Protein AF-A0A7S3YHG1-F1 (afdb_monomer_lite)

Radius of gyration: 21.2 Å; chains: 1; bounding box: 46×49×61 Å

Secondary structure (DSSP, 8-state):
--HHHHHHHHHHHHHSS--HHHHHHHHHHHHHHTTBTTB-HHHHHHHHHHHHHHHHHH-TT---HHHHHHHHHHHHHHH-STTT-GGGHHHHTTS-GGG-TTTTTHHHHHHHHHHHHHHHHHHHHH-TT-HHHHHHHHHHH-STTTHHHHHHT-HHHHHHHHTTT-HHHHHTHHHHHHHTT-HHHHHHHHHHHHHHHHHHHHHH--GGGHHHHS-HHHHHHHHHHHHHTT-HHHHHHHHHHHHHHHHHHHHHHHHHHH-HHHHHHHHHHS--

Foldseek 3Di:
DDLVVLVVVLVVLVPDPDDPLVSLLVQLVSLLVHCVVHDDNQNSLVSNLVSLVVNCVVPVPDLPCSSLLSNLVSLLSNQFCPPPNPVCVVVVVPDPPVPPPCPVCVVVSVVSLVVSQVSLVVSCVVVVLDLSSLLSLLRSQLDQPRLVVNVVVVSLVSNCVSCVLQLVSLQSNLSSCVNVVVLVSLLVSLVSSQVSLVVCCVVVVVVVCNLVSRPPVSLVSNLVSCVSVVVPVVSVVSVVVNVVSVVVVVCCVVCVPDDPVVVVVVVVVPDD

pLDDT: mean 74.09, std 18.62, range [25.64, 95.44]

Sequence (272 aa):
FCADHVSSLILLLENAEMSAVERAYLHVPLAYLEGQGVVSREERKQHMLRAALQLYQIRPEDKDPESTGLLALAINSVISPGELGYASRAQQLLLPESSSPYRAHHDSNATLFTFGKSILAHALDSHPRHPHLLHMWIHLLDSPGHAEEGVRLGRADDYAVSAEGAWHARHMPSHLALRLGNWTGVVRANLDALSASLRYISSSQRFDDLPSLVDSHSMEFLHYGYVQTGQFEKAESLLQQQIGFRHWTRVNLMATRQYPAVAELITTYLSP

Organism: NCBI:txid91324

Structure (mmCIF, N/CA/C/O backbone):
data_AF-A0A7S3YHG1-F1
#
_entry.id   AF-A0A7S3YHG1-F1
#
loop_
_atom_site.group_PDB
_atom_site.id
_atom_site.type_symbol
_atom_site.label_atom_id
_atom_site.label_alt_id
_atom_site.label_comp_id
_atom_site.label_asym_id
_atom_site.label_entity_id
_atom_site.label_seq_id
_atom_site.pdbx_PDB_ins_code
_atom_site.Cartn_x
_atom_site.Cartn_y
_atom_site.Cartn_z
_atom_site.occupancy
_atom_site.B_iso_or_equiv
_atom_site.auth_seq_id
_atom_site.auth_comp_id
_atom_site.auth_asym_id
_atom_site.auth_atom_id
_atom_site.pdbx_PDB_model_num
ATOM 1 N N . PHE A 1 1 ? 20.826 -7.548 7.604 1.00 48.84 1 PHE A N 1
ATOM 2 C CA . PHE A 1 1 ? 21.691 -7.487 6.412 1.00 48.84 1 PHE A CA 1
ATOM 3 C C . PHE A 1 1 ? 22.639 -6.311 6.593 1.00 48.84 1 PHE A C 1
ATOM 5 O O . PHE A 1 1 ? 22.151 -5.224 6.864 1.00 48.84 1 PHE A O 1
ATOM 12 N N . CYS A 1 2 ? 23.957 -6.532 6.586 1.00 54.47 2 CYS A N 1
ATOM 13 C CA . CYS A 1 2 ? 24.945 -5.443 6.639 1.00 54.47 2 CYS A CA 1
ATOM 14 C C . CYS A 1 2 ? 25.076 -4.808 5.242 1.00 54.47 2 CYS A C 1
ATOM 16 O O . CYS A 1 2 ? 24.901 -5.525 4.255 1.00 54.47 2 CYS A O 1
ATOM 18 N N . ALA A 1 3 ? 25.395 -3.512 5.151 1.00 59.12 3 ALA A N 1
ATOM 19 C CA . ALA A 1 3 ? 25.600 -2.807 3.879 1.00 59.12 3 ALA A CA 1
ATOM 20 C C . ALA A 1 3 ? 26.641 -3.506 2.980 1.00 59.12 3 ALA A C 1
ATOM 22 O O . ALA A 1 3 ? 26.420 -3.636 1.777 1.00 59.12 3 ALA A O 1
ATOM 23 N N . ASP A 1 4 ? 27.695 -4.071 3.579 1.00 61.81 4 ASP A N 1
ATOM 24 C CA . ASP A 1 4 ? 28.766 -4.792 2.872 1.00 61.81 4 ASP A CA 1
ATOM 25 C C . ASP A 1 4 ? 28.259 -6.018 2.090 1.00 61.81 4 ASP A C 1
ATOM 27 O O . ASP A 1 4 ? 28.785 -6.368 1.030 1.00 61.81 4 ASP A O 1
ATOM 31 N N . HIS A 1 5 ? 27.192 -6.664 2.575 1.00 72.75 5 HIS A N 1
ATOM 32 C CA . HIS A 1 5 ? 26.592 -7.808 1.886 1.00 72.75 5 HIS A CA 1
ATOM 33 C C . HIS A 1 5 ? 25.796 -7.382 0.648 1.00 72.75 5 HIS A C 1
ATOM 35 O O . HIS A 1 5 ? 25.741 -8.136 -0.319 1.00 72.75 5 HIS A O 1
ATOM 41 N N . VAL A 1 6 ? 25.201 -6.186 0.647 1.00 77.19 6 VAL A N 1
ATOM 42 C CA . VAL A 1 6 ? 24.400 -5.699 -0.487 1.00 77.19 6 VAL A CA 1
ATOM 43 C C . VAL A 1 6 ? 25.301 -5.290 -1.649 1.00 77.19 6 VAL A C 1
ATOM 45 O O . VAL A 1 6 ? 25.049 -5.704 -2.776 1.00 77.19 6 VAL A O 1
ATOM 48 N N . SER A 1 7 ? 26.395 -4.568 -1.386 1.00 76.75 7 SER A N 1
ATOM 49 C CA . SER A 1 7 ? 27.366 -4.213 -2.432 1.00 76.75 7 SER A CA 1
ATOM 50 C C . SER A 1 7 ? 28.023 -5.452 -3.049 1.00 76.75 7 SER A C 1
ATOM 52 O O . SER A 1 7 ? 28.200 -5.522 -4.261 1.00 76.75 7 SER A O 1
ATOM 54 N N . SER A 1 8 ? 28.301 -6.476 -2.236 1.00 80.12 8 SER A N 1
ATOM 55 C CA . SER A 1 8 ? 28.802 -7.764 -2.733 1.00 80.12 8 SER A CA 1
ATOM 56 C C . SER A 1 8 ? 27.780 -8.476 -3.632 1.00 80.12 8 SER A C 1
ATOM 58 O O . SER A 1 8 ? 28.154 -9.037 -4.657 1.00 80.12 8 SER A O 1
ATOM 60 N N . LEU A 1 9 ? 26.487 -8.426 -3.290 1.00 83.38 9 LEU A N 1
ATOM 61 C CA . LEU A 1 9 ? 25.414 -8.979 -4.126 1.00 83.38 9 LEU A CA 1
ATOM 62 C C . LEU A 1 9 ? 25.271 -8.231 -5.454 1.00 83.38 9 LEU A C 1
ATOM 64 O O . LEU A 1 9 ? 25.113 -8.876 -6.483 1.00 83.38 9 LEU A O 1
ATOM 68 N N . ILE A 1 10 ? 25.368 -6.899 -5.448 1.00 81.62 10 ILE A N 1
ATOM 69 C CA . ILE A 1 10 ? 25.333 -6.084 -6.672 1.00 81.62 10 ILE A CA 1
ATOM 70 C C . ILE A 1 10 ? 26.476 -6.488 -7.612 1.00 81.62 10 ILE A C 1
ATOM 72 O O . ILE A 1 10 ? 26.224 -6.795 -8.773 1.00 81.62 10 ILE A O 1
ATOM 76 N N . LEU A 1 11 ? 27.705 -6.601 -7.097 1.00 83.38 11 LEU A N 1
ATOM 77 C CA . LEU A 1 11 ? 28.854 -7.054 -7.890 1.00 83.38 11 LEU A CA 1
ATOM 78 C C . LEU A 1 11 ? 28.669 -8.480 -8.430 1.00 83.38 11 LEU A C 1
ATOM 80 O O . LEU A 1 11 ? 29.059 -8.774 -9.558 1.00 83.38 11 LEU A O 1
ATOM 84 N N . LEU A 1 12 ? 28.068 -9.383 -7.651 1.00 85.44 12 LEU A N 1
ATOM 85 C CA . LEU A 1 12 ? 27.757 -10.735 -8.122 1.00 85.44 12 LEU A CA 1
ATOM 86 C C . LEU A 1 12 ? 26.725 -10.716 -9.255 1.00 85.44 12 LEU A C 1
ATOM 88 O O . LEU A 1 12 ? 26.909 -11.421 -10.244 1.00 85.44 12 LEU A O 1
ATOM 92 N N . LEU A 1 13 ? 25.679 -9.892 -9.150 1.00 85.44 13 LEU A N 1
ATOM 93 C CA . LEU A 1 13 ? 24.691 -9.725 -10.219 1.00 85.44 13 LEU A CA 1
ATOM 94 C C . LEU A 1 13 ? 25.303 -9.135 -11.489 1.00 85.44 13 LEU A C 1
ATOM 96 O O . LEU A 1 13 ? 24.965 -9.570 -12.588 1.00 85.44 13 LEU A O 1
ATOM 100 N N . GLU A 1 14 ? 26.230 -8.188 -11.348 1.00 85.25 14 GLU A N 1
ATOM 101 C CA . GLU A 1 14 ? 26.950 -7.593 -12.476 1.00 85.25 14 GLU A CA 1
ATOM 102 C C . GLU A 1 14 ? 27.806 -8.613 -13.244 1.00 85.25 14 GLU A C 1
ATOM 104 O O . GLU A 1 14 ? 28.010 -8.465 -14.449 1.00 85.25 14 GLU A O 1
ATOM 109 N N . ASN A 1 15 ? 28.236 -9.692 -12.593 1.00 87.12 15 ASN A N 1
ATOM 110 C CA . ASN A 1 15 ? 29.062 -10.731 -13.211 1.00 87.12 15 ASN A CA 1
ATOM 111 C C . ASN A 1 15 ? 28.299 -12.024 -13.538 1.00 87.12 15 ASN A C 1
ATOM 113 O O . ASN A 1 15 ? 28.858 -12.921 -14.166 1.00 87.12 15 ASN A O 1
ATOM 117 N N . ALA A 1 16 ? 27.037 -12.144 -13.127 1.00 88.00 16 ALA A N 1
ATOM 118 C CA . ALA A 1 16 ? 26.232 -13.331 -13.374 1.00 88.00 16 ALA A CA 1
ATOM 119 C C . ALA A 1 16 ? 25.781 -13.427 -14.842 1.00 88.00 16 ALA A C 1
ATOM 121 O O . ALA A 1 16 ? 25.471 -12.420 -15.486 1.00 88.00 16 ALA A O 1
ATOM 122 N N . GLU A 1 17 ? 25.676 -14.653 -15.357 1.00 92.81 17 GLU A N 1
ATOM 123 C CA . GLU A 1 17 ? 25.038 -14.923 -16.647 1.00 92.81 17 GLU A CA 1
ATOM 124 C C . GLU A 1 17 ? 23.513 -14.841 -16.497 1.00 92.81 17 GLU A C 1
ATOM 126 O O . GLU A 1 17 ? 22.857 -15.773 -16.041 1.00 92.81 17 GLU A O 1
ATOM 131 N N . MET A 1 18 ? 22.947 -13.689 -16.853 1.00 90.50 18 MET A N 1
ATOM 132 C CA . MET A 1 18 ? 21.506 -13.429 -16.867 1.00 90.50 18 MET A CA 1
ATOM 133 C C . MET A 1 18 ? 21.182 -12.348 -17.897 1.00 90.50 18 MET A C 1
ATOM 135 O O . MET A 1 18 ? 22.053 -11.540 -18.250 1.00 90.50 18 MET A O 1
ATOM 139 N N . SER A 1 19 ? 19.932 -12.304 -18.358 1.00 87.38 19 SER A N 1
ATOM 140 C CA . SER A 1 19 ? 19.482 -11.273 -19.293 1.00 87.38 19 SER A CA 1
ATOM 141 C C . SER A 1 19 ? 19.560 -9.871 -18.676 1.00 87.38 19 SER A C 1
ATOM 143 O O . SER A 1 19 ? 19.516 -9.691 -17.457 1.00 87.38 19 SER A O 1
ATOM 145 N N . ALA A 1 20 ? 19.631 -8.843 -19.528 1.00 83.44 20 ALA A N 1
ATOM 146 C CA . ALA A 1 20 ? 19.593 -7.446 -19.084 1.00 83.44 20 ALA A CA 1
ATOM 147 C C . ALA A 1 20 ? 18.322 -7.127 -18.275 1.00 83.44 20 ALA A C 1
ATOM 149 O O . ALA A 1 20 ? 18.353 -6.312 -17.358 1.00 83.44 20 ALA A O 1
ATOM 150 N N . VAL A 1 21 ? 17.222 -7.809 -18.597 1.00 79.94 21 VAL A N 1
ATOM 151 C CA . VAL A 1 21 ? 15.934 -7.660 -17.926 1.00 79.94 21 VAL A CA 1
ATOM 152 C C . VAL A 1 21 ? 16.000 -8.240 -16.518 1.00 79.94 21 VAL A C 1
ATOM 154 O O . VAL A 1 21 ? 15.800 -7.498 -15.565 1.00 79.94 21 VAL A O 1
ATOM 157 N N . GLU A 1 22 ? 16.329 -9.527 -16.370 1.00 84.94 22 GLU A N 1
ATOM 158 C CA . GLU A 1 22 ? 16.428 -10.191 -15.056 1.00 84.94 22 GLU A CA 1
ATOM 159 C C . GLU A 1 22 ? 17.367 -9.435 -14.116 1.00 84.94 22 GLU A C 1
ATOM 161 O O . GLU A 1 22 ? 17.058 -9.217 -12.944 1.00 84.94 22 GLU A O 1
ATOM 166 N N . ARG A 1 23 ? 18.482 -8.951 -14.664 1.00 87.62 23 ARG A N 1
ATOM 167 C CA . ARG A 1 23 ? 19.429 -8.109 -13.942 1.00 87.62 23 ARG A CA 1
ATOM 168 C C . ARG A 1 23 ? 18.777 -6.822 -13.449 1.00 87.62 23 ARG A C 1
ATOM 170 O O . ARG A 1 23 ? 18.835 -6.530 -12.257 1.00 87.62 23 ARG A O 1
ATOM 177 N N . ALA A 1 24 ? 18.131 -6.070 -14.340 1.00 83.12 24 ALA A N 1
ATOM 178 C CA . ALA A 1 24 ? 17.462 -4.823 -13.986 1.00 83.12 24 ALA A CA 1
ATOM 179 C C . ALA A 1 24 ? 16.362 -5.035 -12.928 1.00 83.12 24 ALA A C 1
ATOM 181 O O . ALA A 1 24 ? 16.305 -4.269 -11.969 1.00 83.12 24 ALA A O 1
ATOM 182 N N . TYR A 1 25 ? 15.568 -6.109 -13.033 1.00 85.56 25 TYR A N 1
ATOM 183 C CA . TYR A 1 25 ? 14.580 -6.495 -12.014 1.00 85.56 25 TYR A CA 1
ATOM 184 C C . TYR A 1 25 ? 15.207 -6.656 -10.626 1.00 85.56 25 TYR A C 1
ATOM 186 O O . TYR A 1 25 ? 14.676 -6.131 -9.648 1.00 85.56 25 TYR A O 1
ATOM 194 N N . LEU A 1 26 ? 16.342 -7.355 -10.529 1.00 87.56 26 LEU A N 1
ATOM 195 C CA . LEU A 1 26 ? 17.026 -7.597 -9.255 1.00 87.56 26 LEU A CA 1
ATOM 196 C C . LEU A 1 26 ? 17.718 -6.342 -8.706 1.00 87.56 26 LEU A C 1
ATOM 198 O O . LEU A 1 26 ? 17.792 -6.168 -7.487 1.00 87.56 26 LEU A O 1
ATOM 202 N N . HIS A 1 27 ? 18.174 -5.435 -9.574 1.00 86.69 27 HIS A N 1
ATOM 203 C CA . HIS A 1 27 ? 18.763 -4.168 -9.137 1.00 86.69 27 HIS A CA 1
ATOM 204 C C . HIS A 1 27 ? 17.759 -3.244 -8.444 1.00 86.69 27 HIS A C 1
ATOM 206 O O . HIS A 1 27 ? 18.169 -2.526 -7.536 1.00 86.69 27 HIS A O 1
ATOM 212 N N . VAL A 1 28 ? 16.469 -3.255 -8.806 1.00 85.75 28 VAL A N 1
ATOM 213 C CA . VAL A 1 28 ? 15.469 -2.358 -8.192 1.00 85.75 28 VAL A CA 1
ATOM 214 C C . VAL A 1 28 ? 15.412 -2.492 -6.658 1.00 85.75 28 VAL A C 1
ATOM 216 O O . VAL A 1 28 ? 15.659 -1.496 -5.973 1.00 85.75 28 VAL A O 1
ATOM 219 N N . PRO A 1 29 ? 15.133 -3.675 -6.070 1.00 84.25 29 PRO A N 1
ATOM 220 C CA . PRO A 1 29 ? 15.093 -3.817 -4.616 1.00 84.25 29 PRO A CA 1
ATOM 221 C C . PRO A 1 29 ? 16.473 -3.656 -3.963 1.00 84.25 29 PRO A C 1
ATOM 223 O O . PRO A 1 29 ? 16.563 -3.121 -2.857 1.00 84.25 29 PRO A O 1
ATOM 226 N N . LEU A 1 30 ? 17.557 -4.074 -4.627 1.00 87.94 30 LEU A N 1
ATOM 227 C CA . LEU A 1 30 ? 18.910 -3.944 -4.075 1.00 87.94 30 LEU A CA 1
ATOM 228 C C . LEU A 1 30 ? 19.369 -2.492 -3.990 1.00 87.94 30 LEU A C 1
ATOM 230 O O . LEU A 1 30 ? 19.978 -2.119 -2.993 1.00 87.94 30 LEU A O 1
ATOM 234 N N . ALA A 1 31 ? 19.013 -1.659 -4.966 1.00 86.88 31 ALA A N 1
ATOM 235 C CA . ALA A 1 31 ? 19.319 -0.233 -4.962 1.00 86.88 31 ALA A CA 1
ATOM 236 C C . ALA A 1 31 ? 18.698 0.497 -3.755 1.00 86.88 31 ALA A C 1
ATOM 238 O O . ALA A 1 31 ? 19.273 1.458 -3.251 1.00 86.88 31 ALA A O 1
ATOM 239 N N . TYR A 1 32 ? 17.558 0.022 -3.236 1.00 85.38 32 TYR A N 1
ATOM 240 C CA . TYR A 1 32 ? 16.975 0.561 -2.001 1.00 85.38 32 TYR A CA 1
ATOM 241 C C . TYR A 1 32 ? 17.724 0.125 -0.730 1.00 85.38 32 TYR A C 1
ATOM 243 O O . TYR A 1 32 ? 17.722 0.835 0.282 1.00 85.38 32 TYR A O 1
ATOM 251 N N . LEU A 1 33 ? 18.323 -1.066 -0.751 1.00 84.56 33 LEU A N 1
ATOM 252 C CA . LEU A 1 33 ? 19.059 -1.640 0.379 1.00 84.56 33 LEU A CA 1
ATOM 253 C C . LEU A 1 33 ? 20.538 -1.236 0.385 1.00 84.56 33 LEU A C 1
ATOM 255 O O . LEU A 1 33 ? 21.201 -1.338 1.419 1.00 84.56 33 LEU A O 1
ATOM 259 N N . GLU A 1 34 ? 21.056 -0.775 -0.749 1.00 84.06 34 GLU A N 1
ATOM 260 C CA . GLU A 1 34 ? 22.435 -0.333 -0.896 1.00 84.06 34 GLU A CA 1
ATOM 261 C C . GLU A 1 34 ? 22.757 0.785 0.102 1.00 84.06 34 GLU A C 1
ATOM 263 O O . GLU A 1 34 ? 22.017 1.759 0.252 1.00 84.06 34 GLU A O 1
ATOM 268 N N . GLY A 1 35 ? 23.860 0.628 0.838 1.00 77.12 35 GLY A N 1
ATOM 269 C CA . GLY A 1 35 ? 24.276 1.617 1.829 1.00 77.12 35 GLY A CA 1
ATOM 270 C C . GLY A 1 35 ? 23.291 1.781 2.993 1.00 77.12 35 GLY A C 1
ATOM 271 O O . GLY A 1 35 ? 23.274 2.834 3.631 1.00 77.12 35 GLY A O 1
ATOM 272 N N . GLN A 1 36 ? 22.445 0.788 3.292 1.00 78.94 36 GLN A N 1
ATOM 273 C CA . GLN A 1 36 ? 21.553 0.834 4.452 1.00 78.94 36 GLN A CA 1
ATOM 274 C C . GLN A 1 36 ? 22.341 1.138 5.741 1.00 78.94 36 GLN A C 1
ATOM 276 O O . GLN A 1 36 ? 23.246 0.403 6.122 1.00 78.94 36 GLN A O 1
ATOM 281 N N . GLY A 1 37 ? 21.978 2.231 6.421 1.00 76.88 37 GLY A N 1
ATOM 282 C CA . GLY A 1 37 ? 22.657 2.704 7.637 1.00 76.88 37 GLY A CA 1
ATOM 283 C C . GLY A 1 37 ? 23.857 3.628 7.394 1.00 76.88 37 GLY A C 1
ATOM 284 O O . GLY A 1 37 ? 24.363 4.202 8.352 1.00 76.88 37 GLY A O 1
ATOM 285 N N . VAL A 1 38 ? 24.269 3.810 6.137 1.00 82.69 38 VAL A N 1
ATOM 286 C CA . VAL A 1 38 ? 25.384 4.681 5.719 1.00 82.69 38 VAL A CA 1
ATOM 287 C C . VAL A 1 38 ? 24.877 5.843 4.862 1.00 82.69 38 VAL A C 1
ATOM 289 O O . VAL A 1 38 ? 25.215 6.995 5.102 1.00 82.69 38 VAL A O 1
ATOM 292 N N . VAL A 1 39 ? 24.024 5.536 3.888 1.00 78.94 39 VAL A N 1
ATOM 293 C CA . VAL A 1 39 ? 23.378 6.479 2.970 1.00 78.94 39 VAL A CA 1
ATOM 294 C C . VAL A 1 39 ? 22.024 6.887 3.543 1.00 78.94 39 VAL A C 1
ATOM 296 O O . VAL A 1 39 ? 21.358 6.088 4.217 1.00 78.94 39 VAL A O 1
ATOM 299 N N . SER A 1 40 ? 21.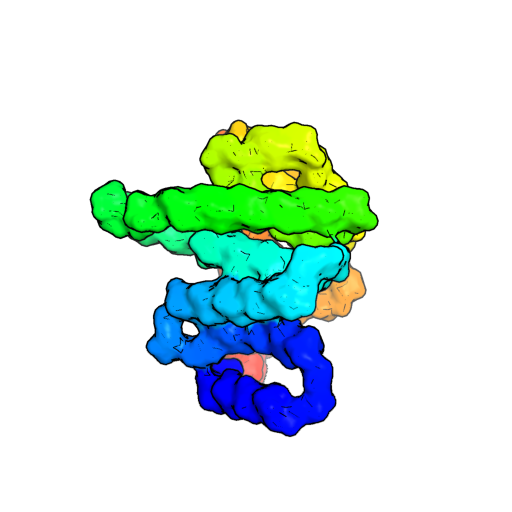582 8.120 3.292 1.00 82.88 40 SER A N 1
ATOM 300 C CA . SER A 1 40 ? 20.284 8.577 3.788 1.00 82.88 40 SER A CA 1
ATOM 301 C C . SER A 1 40 ? 19.135 7.773 3.167 1.00 82.88 40 SER A C 1
ATOM 303 O O . SER A 1 40 ? 19.238 7.187 2.091 1.00 82.88 40 SER A O 1
ATOM 305 N N . ARG A 1 41 ? 17.990 7.725 3.854 1.00 79.88 41 ARG A N 1
ATOM 306 C CA . ARG A 1 41 ? 16.803 7.044 3.318 1.00 79.88 41 ARG A CA 1
ATOM 307 C C . ARG A 1 41 ? 16.331 7.657 1.999 1.00 79.88 41 ARG A C 1
ATOM 309 O O . ARG A 1 41 ? 15.847 6.922 1.147 1.00 79.88 41 ARG A O 1
ATOM 316 N N . GLU A 1 42 ? 16.448 8.973 1.862 1.00 79.81 42 GLU A N 1
ATOM 317 C CA . GLU A 1 42 ? 16.019 9.683 0.661 1.00 79.81 42 GLU A CA 1
ATOM 318 C C . GLU A 1 42 ? 16.887 9.305 -0.539 1.00 79.81 42 GLU A C 1
ATOM 320 O O . GLU A 1 42 ? 16.367 8.880 -1.565 1.00 79.81 42 GLU A O 1
ATOM 325 N N . GLU A 1 43 ? 18.209 9.322 -0.378 1.00 80.69 43 GLU A N 1
ATOM 326 C CA . GLU A 1 43 ? 19.137 8.903 -1.434 1.00 80.69 43 GLU A CA 1
ATOM 327 C C . GLU A 1 43 ? 18.875 7.462 -1.893 1.00 80.69 43 GLU A C 1
ATOM 329 O O . GLU A 1 43 ? 18.818 7.205 -3.094 1.00 80.69 43 GLU A O 1
ATOM 334 N N . ARG A 1 44 ? 18.602 6.529 -0.970 1.00 84.94 44 ARG A N 1
ATOM 335 C CA . ARG A 1 44 ? 18.272 5.139 -1.339 1.00 84.94 44 ARG A CA 1
ATOM 336 C C . ARG A 1 44 ? 16.985 5.015 -2.161 1.00 84.94 44 ARG A C 1
ATOM 338 O O . ARG A 1 44 ? 16.920 4.200 -3.078 1.00 84.94 44 ARG A O 1
ATOM 345 N N . LYS A 1 45 ? 15.965 5.839 -1.896 1.00 84.56 45 LYS A N 1
ATOM 346 C CA . LYS A 1 45 ? 14.754 5.890 -2.740 1.00 84.56 45 LYS A CA 1
ATOM 347 C C . LYS A 1 45 ? 15.072 6.397 -4.146 1.00 84.56 45 LYS A C 1
ATOM 349 O O . LYS A 1 45 ? 14.577 5.844 -5.124 1.00 84.56 45 LYS A O 1
ATOM 354 N N . GLN A 1 46 ? 15.947 7.395 -4.262 1.00 84.62 46 GLN A N 1
ATOM 355 C CA . GLN A 1 46 ? 16.399 7.903 -5.561 1.00 84.62 46 GLN A CA 1
ATOM 356 C C . GLN A 1 46 ? 17.240 6.870 -6.330 1.00 84.62 46 GLN A C 1
ATOM 358 O O . GLN A 1 46 ? 17.192 6.822 -7.559 1.00 84.62 46 GLN A O 1
ATOM 363 N N . HIS A 1 47 ? 18.012 6.030 -5.634 1.00 86.50 47 HIS A N 1
ATOM 364 C CA . HIS A 1 47 ? 18.732 4.905 -6.245 1.00 86.50 47 HIS A CA 1
ATOM 365 C C . HIS A 1 47 ? 17.743 3.880 -6.810 1.00 86.50 47 HIS A C 1
ATOM 367 O O . HIS A 1 47 ? 17.830 3.526 -7.986 1.00 86.50 47 HIS A O 1
ATOM 373 N N . MET A 1 48 ? 16.753 3.482 -6.006 1.00 88.25 48 MET A N 1
ATOM 374 C CA . MET A 1 48 ? 15.679 2.581 -6.427 1.00 88.25 48 MET A CA 1
ATOM 375 C C . MET A 1 48 ? 14.911 3.115 -7.644 1.00 88.25 48 MET A C 1
ATOM 377 O O . MET A 1 48 ? 14.707 2.379 -8.607 1.00 88.25 48 MET A O 1
ATOM 381 N N . LEU A 1 49 ? 14.528 4.397 -7.641 1.00 86.75 49 LEU A N 1
ATOM 382 C CA . LEU A 1 49 ? 13.836 5.028 -8.768 1.00 86.75 49 LEU A CA 1
ATOM 383 C C . LEU A 1 49 ? 14.676 4.994 -10.047 1.00 86.75 49 LEU A C 1
ATOM 385 O O . LEU A 1 49 ? 14.163 4.634 -11.104 1.00 86.75 49 LEU A O 1
ATOM 389 N N . ARG A 1 50 ? 15.971 5.318 -9.963 1.00 87.81 50 ARG A N 1
ATOM 390 C CA . ARG A 1 50 ? 16.872 5.260 -11.124 1.00 87.81 50 ARG A CA 1
ATOM 391 C C . ARG A 1 50 ? 17.003 3.842 -11.681 1.00 87.81 50 ARG A C 1
ATOM 393 O O . ARG A 1 50 ? 16.903 3.675 -12.894 1.00 87.81 50 ARG A O 1
ATOM 400 N N . ALA A 1 51 ? 17.164 2.839 -10.819 1.00 86.56 51 ALA A N 1
ATOM 401 C CA . ALA A 1 51 ? 17.219 1.437 -11.235 1.00 86.56 51 ALA A CA 1
ATOM 402 C C . ALA A 1 51 ? 15.907 0.986 -11.904 1.00 86.56 51 ALA A C 1
ATOM 404 O O . ALA A 1 51 ? 15.923 0.336 -12.947 1.00 86.56 51 ALA A O 1
ATOM 405 N N . ALA A 1 52 ? 14.757 1.391 -11.361 1.00 86.81 52 ALA A N 1
ATOM 406 C CA . ALA A 1 52 ? 13.462 1.050 -11.941 1.00 86.81 52 ALA A CA 1
ATOM 407 C C . ALA A 1 52 ? 13.202 1.752 -13.286 1.00 86.81 52 ALA A C 1
ATOM 409 O O . ALA A 1 52 ? 12.634 1.155 -14.199 1.00 86.81 52 ALA A O 1
ATOM 410 N N . LEU A 1 53 ? 13.653 3.000 -13.453 1.00 85.50 53 LEU A N 1
ATOM 411 C CA . LEU A 1 53 ? 13.576 3.702 -14.738 1.00 85.50 53 LEU A CA 1
ATOM 412 C C . LEU A 1 53 ? 14.434 3.025 -15.815 1.00 85.50 53 LEU A C 1
ATOM 414 O O . LEU A 1 53 ? 14.034 3.005 -16.976 1.00 85.50 53 LEU A O 1
ATOM 418 N N . GLN A 1 54 ? 15.577 2.435 -15.450 1.00 84.12 54 GLN A N 1
ATOM 419 C CA . GLN A 1 54 ? 16.371 1.630 -16.384 1.00 84.12 54 GLN A CA 1
ATOM 420 C C . GLN A 1 54 ? 15.613 0.376 -16.832 1.00 84.12 54 GLN A C 1
ATOM 422 O O . GLN A 1 54 ? 15.597 0.081 -18.026 1.00 84.12 54 GLN A O 1
ATOM 427 N N . LEU A 1 55 ? 14.934 -0.321 -15.911 1.00 82.62 55 LEU A N 1
ATOM 428 C CA . LEU A 1 55 ? 14.074 -1.458 -16.260 1.00 82.62 55 LEU A CA 1
ATOM 429 C C . LEU A 1 55 ? 13.005 -1.048 -17.288 1.00 82.62 55 LEU A C 1
ATOM 431 O O . LEU A 1 55 ? 12.856 -1.710 -18.314 1.00 82.62 55 LEU A O 1
ATOM 435 N N . TYR A 1 56 ? 12.343 0.091 -17.067 1.00 81.69 56 TYR A N 1
ATOM 436 C CA . TYR A 1 56 ? 11.365 0.643 -18.010 1.00 81.69 56 TYR A CA 1
ATOM 437 C C . TYR A 1 56 ? 11.973 0.995 -19.372 1.00 81.69 56 TYR A C 1
ATOM 439 O O . TYR A 1 56 ? 11.374 0.731 -20.405 1.00 81.69 56 TYR A O 1
ATOM 447 N N . GLN A 1 57 ? 13.178 1.568 -19.410 1.00 82.69 57 GLN A N 1
ATOM 448 C CA . GLN A 1 57 ? 13.848 1.920 -20.669 1.00 82.69 57 GLN A CA 1
ATOM 449 C C . GLN A 1 57 ? 14.222 0.696 -21.510 1.00 82.69 57 GLN A C 1
ATOM 451 O O . GLN A 1 57 ? 14.177 0.763 -22.737 1.00 82.69 57 GLN A O 1
ATOM 456 N N . ILE A 1 58 ? 14.579 -0.419 -20.867 1.00 79.62 58 ILE A N 1
ATOM 457 C CA . ILE A 1 58 ? 14.856 -1.689 -21.555 1.00 79.62 58 ILE A CA 1
ATOM 458 C C . ILE A 1 58 ? 13.559 -2.270 -22.143 1.00 79.62 58 ILE A C 1
ATOM 460 O O . ILE A 1 58 ? 13.597 -3.000 -23.136 1.00 79.62 58 ILE A O 1
ATOM 464 N N . ARG A 1 59 ? 12.410 -1.942 -21.542 1.00 76.44 59 ARG A N 1
ATOM 465 C CA . ARG A 1 59 ? 11.099 -2.516 -21.846 1.00 76.44 59 ARG A CA 1
ATOM 466 C C . ARG A 1 59 ? 9.963 -1.472 -21.803 1.00 76.44 59 ARG A C 1
ATOM 468 O O . ARG A 1 59 ? 9.060 -1.581 -20.977 1.00 76.44 59 ARG A O 1
ATOM 475 N N . PRO A 1 60 ? 9.960 -0.478 -22.710 1.00 71.69 60 PRO A N 1
ATOM 476 C CA . PRO A 1 60 ? 9.042 0.663 -22.618 1.00 71.69 60 PRO A CA 1
ATOM 477 C C . PRO A 1 60 ? 7.572 0.309 -22.887 1.00 71.69 60 PRO A C 1
ATOM 479 O O . PRO A 1 60 ? 6.688 1.041 -22.462 1.00 71.69 60 PRO A O 1
ATOM 482 N N . GLU A 1 61 ? 7.318 -0.804 -23.578 1.00 73.75 61 GLU A N 1
ATOM 483 C CA . GLU A 1 61 ? 5.977 -1.291 -23.942 1.00 73.75 61 GLU A CA 1
ATOM 484 C C . GLU A 1 61 ? 5.553 -2.522 -23.119 1.00 73.75 61 GLU A C 1
ATOM 486 O O . GLU A 1 61 ? 4.556 -3.177 -23.436 1.00 73.75 61 GLU A O 1
ATOM 491 N N . ASP A 1 62 ? 6.341 -2.908 -22.109 1.00 72.00 62 ASP A N 1
ATOM 492 C CA . ASP A 1 62 ? 6.060 -4.114 -21.334 1.00 72.00 62 ASP A CA 1
ATOM 493 C C . ASP A 1 62 ? 4.851 -3.905 -20.424 1.00 72.00 62 ASP A C 1
ATOM 495 O O . ASP A 1 62 ? 4.718 -2.904 -19.721 1.00 72.00 62 ASP A O 1
ATOM 499 N N . LYS A 1 63 ? 3.949 -4.881 -20.473 1.00 71.25 63 LYS A N 1
ATOM 500 C CA . LYS A 1 63 ? 2.721 -4.922 -19.679 1.00 71.25 63 LYS A CA 1
ATOM 501 C C . LYS A 1 63 ? 2.835 -5.898 -18.521 1.00 71.25 63 LYS A C 1
ATOM 503 O O . LYS A 1 63 ? 1.840 -6.110 -17.828 1.00 71.25 63 LYS A O 1
ATOM 508 N N . ASP A 1 64 ? 4.007 -6.508 -18.335 1.00 83.44 64 ASP A N 1
ATOM 509 C CA . ASP A 1 64 ? 4.277 -7.381 -17.209 1.00 83.44 64 ASP A CA 1
ATOM 510 C C . ASP A 1 64 ? 3.948 -6.643 -15.898 1.00 83.44 64 ASP A C 1
ATOM 512 O O . ASP A 1 64 ? 4.500 -5.564 -15.615 1.00 83.44 64 ASP A O 1
ATOM 516 N N . PRO A 1 65 ? 2.999 -7.176 -15.111 1.00 82.31 65 PRO A N 1
ATOM 517 C CA . PRO A 1 65 ? 2.501 -6.485 -13.938 1.00 82.31 65 PRO A CA 1
ATOM 518 C C . PRO A 1 65 ? 3.557 -6.392 -12.832 1.00 82.31 65 PRO A C 1
ATOM 520 O O . PRO A 1 65 ? 3.478 -5.468 -12.022 1.00 82.31 65 PRO A O 1
ATOM 523 N N . GLU A 1 66 ? 4.569 -7.265 -12.819 1.00 83.31 66 GLU A N 1
ATOM 524 C CA . GLU A 1 66 ? 5.644 -7.222 -11.824 1.00 83.31 66 GLU A CA 1
ATOM 525 C C . GLU A 1 66 ? 6.683 -6.145 -12.151 1.00 83.31 66 GLU A C 1
ATOM 527 O O . GLU A 1 66 ? 7.047 -5.356 -11.277 1.00 83.31 66 GLU A O 1
ATOM 532 N N . SER A 1 67 ? 7.096 -6.021 -13.418 1.00 81.88 67 SER A N 1
ATOM 533 C CA . SER A 1 67 ? 7.935 -4.905 -13.900 1.00 81.88 67 SER A CA 1
ATOM 534 C C . SER A 1 67 ? 7.283 -3.563 -13.592 1.00 81.88 67 SER A C 1
ATOM 536 O O . SER A 1 67 ? 7.864 -2.680 -12.954 1.00 81.88 67 SER A O 1
ATOM 538 N N . THR A 1 68 ? 6.033 -3.430 -14.036 1.00 83.25 68 THR A N 1
ATOM 539 C CA . THR A 1 68 ? 5.233 -2.218 -13.864 1.00 83.25 68 THR A CA 1
ATOM 540 C C . THR A 1 68 ? 5.028 -1.926 -12.380 1.00 83.25 68 THR A C 1
ATOM 542 O O . THR A 1 68 ? 5.161 -0.785 -11.933 1.00 83.25 68 THR A O 1
ATOM 545 N N . GLY A 1 69 ? 4.749 -2.967 -11.599 1.00 84.88 69 GLY A N 1
ATOM 546 C CA . GLY A 1 69 ? 4.570 -2.894 -10.161 1.00 84.88 69 GLY A CA 1
ATOM 547 C C . GLY A 1 69 ? 5.806 -2.398 -9.417 1.00 84.88 69 GLY A C 1
ATOM 548 O O . GLY A 1 69 ? 5.672 -1.582 -8.503 1.00 84.88 69 GLY A O 1
ATOM 549 N N . LEU A 1 70 ? 7.002 -2.848 -9.800 1.00 85.25 70 LEU A N 1
ATOM 550 C CA . LEU A 1 70 ? 8.267 -2.409 -9.204 1.00 85.25 70 LEU A CA 1
ATOM 551 C C . LEU A 1 70 ? 8.589 -0.952 -9.535 1.00 85.25 70 LEU A C 1
ATOM 553 O O . LEU A 1 70 ? 9.026 -0.203 -8.659 1.00 85.25 70 LEU A O 1
ATOM 557 N N . LEU A 1 71 ? 8.332 -0.524 -10.772 1.00 86.19 71 LEU A N 1
ATOM 558 C CA . LEU A 1 71 ? 8.479 0.879 -11.149 1.00 86.19 71 LEU A CA 1
ATOM 559 C C . LEU A 1 71 ? 7.495 1.772 -10.400 1.00 86.19 71 LEU A C 1
ATOM 561 O O . LEU A 1 71 ? 7.888 2.803 -9.853 1.00 86.19 71 LEU A O 1
ATOM 565 N N . ALA A 1 72 ? 6.233 1.358 -10.327 1.00 84.50 72 ALA A N 1
ATOM 566 C CA . ALA A 1 72 ? 5.219 2.075 -9.574 1.00 84.50 72 ALA A CA 1
ATOM 567 C C . ALA A 1 72 ? 5.573 2.170 -8.086 1.00 84.50 72 ALA A C 1
ATOM 569 O O . ALA A 1 72 ? 5.427 3.237 -7.497 1.00 84.50 72 ALA A O 1
ATOM 570 N N . LEU A 1 73 ? 6.113 1.099 -7.498 1.00 85.62 73 LEU A N 1
ATOM 571 C CA . LEU A 1 73 ? 6.628 1.107 -6.131 1.00 85.62 73 LEU A CA 1
ATOM 572 C C . LEU A 1 73 ? 7.756 2.125 -5.959 1.00 85.62 73 LEU A C 1
ATOM 574 O O . LEU A 1 73 ? 7.730 2.918 -5.017 1.00 85.62 73 LEU A O 1
ATOM 578 N N . ALA A 1 74 ? 8.728 2.137 -6.871 1.00 84.62 74 ALA A N 1
ATOM 579 C CA . ALA A 1 74 ? 9.844 3.071 -6.813 1.00 84.62 74 ALA A CA 1
ATOM 580 C C . ALA A 1 74 ? 9.368 4.531 -6.915 1.00 84.62 74 ALA A C 1
ATOM 582 O O . ALA A 1 74 ? 9.772 5.363 -6.102 1.00 84.62 74 ALA A O 1
ATOM 583 N N . ILE A 1 75 ? 8.447 4.824 -7.841 1.00 83.38 75 ILE A N 1
ATOM 584 C CA . ILE A 1 75 ? 7.818 6.144 -7.989 1.00 83.38 75 ILE A CA 1
ATOM 585 C C . ILE A 1 75 ? 7.061 6.518 -6.710 1.00 83.38 75 ILE A C 1
ATOM 587 O O . ILE A 1 75 ? 7.347 7.560 -6.115 1.00 83.38 75 ILE A O 1
ATOM 591 N N . ASN A 1 76 ? 6.159 5.651 -6.239 1.00 80.12 76 ASN A N 1
ATOM 592 C CA . ASN A 1 76 ? 5.371 5.858 -5.023 1.00 80.12 76 ASN A CA 1
ATOM 593 C C . ASN A 1 76 ? 6.254 6.115 -3.801 1.00 80.12 76 ASN A C 1
ATOM 595 O O . ASN A 1 76 ? 5.920 6.968 -2.984 1.00 80.12 76 ASN A O 1
ATOM 599 N N . SER A 1 77 ? 7.398 5.436 -3.687 1.00 78.50 77 SER A N 1
ATOM 600 C CA . SER A 1 77 ? 8.322 5.616 -2.563 1.00 78.50 77 SER A CA 1
ATOM 601 C C . SER A 1 77 ? 8.887 7.039 -2.465 1.00 78.50 77 SER A C 1
ATOM 603 O O . SER A 1 77 ? 9.202 7.496 -1.359 1.00 78.50 77 SER A O 1
ATOM 605 N N . VAL A 1 78 ? 8.993 7.739 -3.600 1.00 76.75 78 VAL A N 1
ATOM 606 C CA . VAL A 1 78 ? 9.533 9.101 -3.712 1.00 76.75 78 VAL A CA 1
ATOM 607 C C . VAL A 1 78 ? 8.427 10.154 -3.598 1.00 76.75 78 VAL A C 1
ATOM 609 O O . VAL A 1 78 ? 8.635 11.179 -2.955 1.00 76.75 78 VAL A O 1
ATOM 612 N N . ILE A 1 79 ? 7.242 9.903 -4.167 1.00 73.25 79 ILE A N 1
ATOM 613 C CA . ILE A 1 79 ? 6.157 10.904 -4.219 1.00 73.25 79 ILE A CA 1
ATOM 614 C C . ILE A 1 79 ? 5.119 10.771 -3.099 1.00 73.25 79 ILE A C 1
ATOM 616 O O . ILE A 1 79 ? 4.511 11.768 -2.713 1.00 73.25 79 ILE A O 1
ATOM 620 N N . SER A 1 80 ? 4.889 9.560 -2.581 1.00 65.12 80 SER A N 1
ATOM 621 C CA . SER A 1 80 ? 3.846 9.291 -1.593 1.00 65.12 80 SER A CA 1
ATOM 622 C C . SER A 1 80 ? 4.454 9.128 -0.198 1.00 65.12 80 SER A C 1
ATOM 624 O O . SER A 1 80 ? 5.276 8.238 0.037 1.00 65.12 80 SER A O 1
ATOM 626 N N . PRO A 1 81 ? 4.022 9.931 0.789 1.00 52.50 81 PRO A N 1
ATOM 627 C CA . PRO A 1 81 ? 4.376 9.691 2.183 1.00 52.50 81 PRO A CA 1
ATOM 628 C C . PRO A 1 81 ? 3.661 8.455 2.769 1.00 52.50 81 PRO A C 1
ATOM 630 O O . PRO A 1 81 ? 3.957 8.075 3.900 1.00 52.50 81 PRO A O 1
ATOM 633 N N . GLY A 1 82 ? 2.720 7.832 2.043 1.00 47.34 82 GLY A N 1
ATOM 634 C CA . GLY A 1 82 ? 1.749 6.878 2.589 1.00 47.34 82 GLY A CA 1
ATOM 635 C C . GLY A 1 82 ? 2.266 5.475 2.927 1.00 47.34 82 GLY A C 1
ATOM 636 O O . GLY A 1 82 ? 1.785 4.883 3.885 1.00 47.34 82 GLY A O 1
ATOM 637 N N . GLU A 1 83 ? 3.264 4.964 2.209 1.00 46.78 83 GLU A N 1
ATOM 638 C CA . GLU A 1 83 ? 3.831 3.613 2.433 1.00 46.78 83 GLU A CA 1
ATOM 639 C C . GLU A 1 83 ? 4.872 3.582 3.564 1.00 46.78 83 GLU A C 1
ATOM 641 O O . GLU A 1 83 ? 5.223 2.545 4.116 1.00 46.78 83 GLU A O 1
ATOM 646 N N . LEU A 1 84 ? 5.441 4.745 3.892 1.00 42.38 84 LEU A N 1
ATOM 647 C CA . LEU A 1 84 ? 6.735 4.809 4.570 1.00 42.38 84 LEU A CA 1
ATOM 648 C C . LEU A 1 84 ? 6.904 6.045 5.479 1.00 42.38 84 LEU A C 1
ATOM 650 O O . LEU A 1 84 ? 7.963 6.205 6.093 1.00 42.38 84 LEU A O 1
ATOM 654 N N . GLY A 1 85 ? 5.913 6.935 5.569 1.00 36.53 85 GLY A N 1
ATOM 655 C CA . GLY A 1 85 ? 6.082 8.300 6.087 1.00 36.53 85 GLY A CA 1
ATOM 656 C C . GLY A 1 85 ? 5.052 8.784 7.108 1.00 36.53 85 GLY A C 1
ATOM 657 O O . GLY A 1 85 ? 5.164 9.920 7.556 1.00 36.53 85 GLY A O 1
ATOM 658 N N . TYR A 1 86 ? 4.093 7.975 7.567 1.00 40.28 86 TYR A N 1
ATOM 659 C CA . TYR A 1 86 ? 3.176 8.456 8.615 1.00 40.28 86 TYR A CA 1
ATOM 660 C C . TYR A 1 86 ? 3.876 8.713 9.963 1.00 40.28 86 TYR A C 1
ATOM 662 O O . TYR A 1 86 ? 3.484 9.627 10.689 1.00 40.28 86 TYR A O 1
ATOM 670 N N . ALA A 1 87 ? 5.006 8.048 10.232 1.00 32.84 87 ALA A N 1
ATOM 671 C CA . ALA A 1 87 ? 5.860 8.352 11.382 1.00 32.84 87 ALA A CA 1
ATOM 672 C C . ALA A 1 87 ? 6.543 9.738 11.311 1.00 32.84 87 ALA A C 1
ATOM 674 O O . ALA A 1 87 ? 6.945 10.264 12.347 1.00 32.84 87 ALA A O 1
ATOM 675 N N . SER A 1 88 ? 6.657 10.376 10.135 1.00 37.69 88 SER A N 1
ATOM 676 C CA . SER A 1 88 ? 7.308 11.693 10.029 1.00 37.69 88 SER A CA 1
ATOM 677 C C . SER A 1 88 ? 6.365 12.866 10.286 1.00 37.69 88 SER A C 1
ATOM 679 O O . SER A 1 88 ? 6.838 13.985 10.474 1.00 37.69 88 SER A O 1
ATOM 681 N N . ARG A 1 89 ? 5.041 12.656 10.340 1.00 38.75 89 ARG A N 1
ATOM 682 C CA . ARG A 1 89 ? 4.094 13.766 10.544 1.00 38.75 89 ARG A CA 1
ATOM 683 C C . ARG A 1 89 ? 4.072 14.270 11.988 1.00 38.75 89 ARG A C 1
ATOM 685 O O . ARG A 1 89 ? 3.939 15.471 12.198 1.00 38.75 89 ARG A O 1
ATOM 692 N N . ALA A 1 90 ? 4.307 13.393 12.967 1.00 34.88 90 ALA A N 1
ATOM 693 C CA . ALA A 1 90 ? 4.503 13.795 14.364 1.00 34.88 90 ALA A CA 1
ATOM 694 C C . ALA A 1 90 ? 5.775 14.651 14.554 1.00 34.88 90 ALA A C 1
ATOM 696 O O . ALA A 1 90 ? 5.791 15.540 15.398 1.00 34.88 90 ALA A O 1
ATOM 697 N N . GLN A 1 91 ? 6.812 14.443 13.731 1.00 35.53 91 GLN A N 1
ATOM 698 C CA . GLN A 1 91 ? 7.998 15.310 13.687 1.00 35.53 91 GLN A CA 1
ATOM 699 C C . GLN A 1 91 ? 7.775 16.596 12.873 1.00 35.53 91 GLN A C 1
ATOM 701 O O . GLN A 1 91 ? 8.305 17.640 13.236 1.00 35.53 91 GLN A O 1
ATOM 706 N N . GLN A 1 92 ? 6.977 16.555 11.800 1.00 37.91 92 GLN A N 1
ATOM 707 C CA . GLN A 1 92 ? 6.689 17.728 10.960 1.00 37.91 92 GLN A CA 1
ATOM 708 C C . GLN A 1 92 ? 5.703 18.717 11.590 1.00 37.91 92 GLN A C 1
ATOM 710 O O . GLN A 1 92 ? 5.797 19.904 11.307 1.00 37.91 92 GLN A O 1
ATOM 715 N N . LEU A 1 93 ? 4.804 18.271 12.473 1.00 42.72 93 LEU A N 1
ATOM 716 C CA . LEU A 1 93 ? 3.913 19.155 13.243 1.00 42.72 93 LEU A CA 1
ATOM 717 C C . LEU A 1 93 ? 4.666 20.087 14.216 1.00 42.72 93 LEU A C 1
ATOM 719 O O . LEU A 1 93 ? 4.069 21.020 14.744 1.00 42.72 93 LEU A O 1
ATOM 723 N N . LEU A 1 94 ? 5.963 19.849 14.442 1.00 43.81 94 LEU A N 1
ATOM 724 C CA . LEU A 1 94 ? 6.841 20.663 15.290 1.00 43.81 94 LEU A CA 1
ATOM 725 C C . LEU A 1 94 ? 7.787 21.573 14.487 1.00 43.81 94 LEU A C 1
ATOM 727 O O . LEU A 1 94 ? 8.569 22.311 15.086 1.00 43.81 94 LEU A O 1
ATOM 731 N N . LEU A 1 95 ? 7.741 21.525 13.152 1.00 37.19 95 LEU A N 1
ATOM 732 C CA . LEU A 1 95 ? 8.604 22.317 12.278 1.00 37.19 95 LEU A CA 1
ATOM 733 C C . LEU A 1 95 ? 7.791 23.403 11.547 1.00 37.19 95 LEU A C 1
ATOM 735 O O . LEU A 1 95 ? 6.671 23.136 11.112 1.00 37.19 95 LEU A O 1
ATOM 739 N N . PRO A 1 96 ? 8.329 24.626 11.380 1.00 39.06 96 PRO A N 1
ATOM 740 C CA . PRO A 1 96 ? 7.674 25.679 10.603 1.00 39.06 96 PRO A CA 1
ATOM 741 C C . PRO A 1 96 ? 7.358 25.212 9.173 1.00 39.06 96 PRO A C 1
ATOM 743 O O . PRO A 1 96 ? 8.198 24.562 8.548 1.00 39.06 96 PRO A O 1
ATOM 746 N N . GLU A 1 97 ? 6.208 25.597 8.606 1.00 39.69 97 GLU A N 1
ATOM 747 C CA . GLU A 1 97 ? 5.800 25.229 7.232 1.00 39.69 97 GLU A CA 1
ATOM 748 C C . GLU A 1 97 ? 6.882 25.497 6.167 1.00 39.69 97 GLU A C 1
ATOM 750 O O . GLU A 1 97 ? 6.998 24.756 5.191 1.00 39.69 97 GLU A O 1
ATOM 755 N N . SER A 1 98 ? 7.714 26.524 6.367 1.00 42.06 98 SER A N 1
ATOM 756 C CA . SER A 1 98 ? 8.828 26.893 5.483 1.00 42.06 98 SER A CA 1
ATOM 757 C C . SER A 1 98 ? 9.977 25.878 5.439 1.00 42.06 98 SER A C 1
ATOM 759 O O . SER A 1 98 ? 10.812 25.951 4.544 1.00 42.06 98 SER A O 1
ATOM 761 N N . SER A 1 99 ? 10.018 24.934 6.379 1.00 39.44 99 SER A N 1
ATOM 762 C CA . SER A 1 99 ? 11.029 23.872 6.472 1.00 39.44 99 SER A CA 1
ATOM 763 C C . SER A 1 99 ? 10.518 22.506 6.003 1.00 39.44 99 SER A C 1
ATOM 765 O O . SER A 1 99 ? 11.233 21.508 6.090 1.00 39.44 99 SER A O 1
ATOM 767 N N . SER A 1 100 ? 9.295 22.452 5.463 1.00 38.88 100 SER A N 1
ATOM 768 C CA . SER A 1 100 ? 8.762 21.245 4.843 1.00 38.88 100 SER A CA 1
ATOM 769 C C . SER A 1 100 ? 9.456 20.996 3.493 1.00 38.88 100 SER A C 1
ATOM 771 O O . SER A 1 100 ? 9.288 21.805 2.573 1.00 38.88 100 SER A O 1
ATOM 773 N N . PRO A 1 101 ? 10.174 19.869 3.305 1.00 38.56 101 PRO A N 1
ATOM 774 C CA . PRO A 1 101 ? 10.803 19.518 2.023 1.00 38.56 101 PRO A CA 1
ATOM 775 C C . PRO A 1 101 ? 9.792 19.340 0.870 1.00 38.56 101 PRO A C 1
ATOM 777 O O . PRO A 1 101 ? 10.178 19.162 -0.280 1.00 38.56 101 PRO A O 1
ATOM 780 N N . TYR A 1 102 ? 8.491 19.439 1.155 1.00 38.38 102 TYR A N 1
ATOM 781 C CA . TYR A 1 102 ? 7.391 19.312 0.205 1.00 38.38 102 TYR A CA 1
ATOM 782 C C . TYR A 1 102 ? 7.360 20.416 -0.868 1.00 38.38 102 TYR A C 1
ATOM 784 O O . TYR A 1 102 ? 6.943 20.162 -1.995 1.00 38.38 102 TYR A O 1
ATOM 792 N N . ARG A 1 103 ? 7.818 21.642 -0.561 1.00 36.81 103 ARG A N 1
ATOM 793 C CA . ARG A 1 103 ? 7.627 22.793 -1.468 1.00 36.81 103 ARG A CA 1
ATOM 794 C C . ARG A 1 103 ? 8.668 22.899 -2.591 1.00 36.81 103 ARG A C 1
ATOM 796 O O . ARG A 1 103 ? 8.352 23.457 -3.634 1.00 36.81 103 ARG A O 1
ATOM 803 N N . ALA A 1 104 ? 9.871 22.346 -2.412 1.00 36.69 104 ALA A N 1
ATOM 804 C CA . ALA A 1 104 ? 10.956 22.428 -3.400 1.00 36.69 104 ALA A CA 1
ATOM 805 C C . ALA A 1 104 ? 10.865 21.373 -4.526 1.00 36.69 104 ALA A C 1
ATOM 807 O O . ALA A 1 104 ? 11.500 21.533 -5.562 1.00 36.69 104 ALA A O 1
ATOM 808 N N . HIS A 1 105 ? 10.051 20.325 -4.348 1.00 44.34 105 HIS A N 1
ATOM 809 C CA . HIS A 1 105 ? 9.923 19.192 -5.279 1.00 44.34 105 HIS A CA 1
ATOM 810 C C . HIS A 1 105 ? 8.548 19.102 -5.963 1.00 44.34 105 HIS A C 1
ATOM 812 O O . HIS A 1 105 ? 8.220 18.080 -6.562 1.00 44.34 105 HIS A O 1
ATOM 818 N N . HIS A 1 106 ? 7.719 20.146 -5.869 1.00 46.53 106 HIS A N 1
ATOM 819 C CA . HIS A 1 106 ? 6.319 20.086 -6.301 1.00 46.53 106 HIS A CA 1
ATOM 820 C C . HIS A 1 106 ? 6.145 19.760 -7.797 1.00 46.53 106 HIS A C 1
ATOM 822 O O . HIS A 1 106 ? 5.310 18.920 -8.131 1.00 46.53 106 HIS A O 1
ATOM 828 N N . ASP A 1 107 ? 6.970 20.336 -8.676 1.00 46.03 107 ASP A N 1
ATOM 829 C CA . ASP A 1 107 ? 6.855 20.138 -10.131 1.00 46.03 107 ASP A CA 1
ATOM 830 C C . ASP A 1 107 ? 7.400 18.772 -10.587 1.00 46.03 107 ASP A C 1
ATOM 832 O O . ASP A 1 107 ? 6.796 18.087 -11.421 1.00 46.03 107 ASP A O 1
ATOM 836 N N . SER A 1 108 ? 8.510 18.320 -9.989 1.00 55.09 108 SER A N 1
ATOM 837 C CA . SER A 1 108 ? 9.055 16.977 -10.226 1.00 55.09 108 SER A CA 1
ATOM 838 C C . SER A 1 108 ? 8.114 15.893 -9.704 1.00 55.09 108 SER A C 1
ATOM 840 O O . SER A 1 108 ? 7.906 14.884 -10.374 1.00 55.09 108 SER A O 1
ATOM 842 N N . ASN A 1 109 ? 7.476 16.126 -8.555 1.00 67.94 109 ASN A N 1
ATOM 843 C CA . ASN A 1 109 ? 6.517 15.191 -7.974 1.00 67.94 109 ASN A CA 1
ATOM 844 C C . ASN A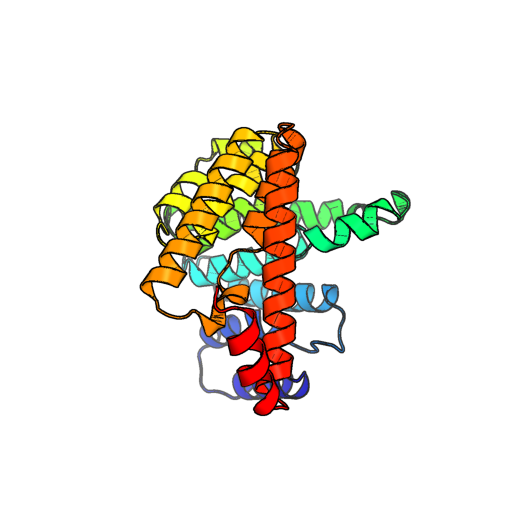 1 109 ? 5.216 15.143 -8.778 1.00 67.94 109 ASN A C 1
ATOM 846 O O . ASN A 1 109 ? 4.666 14.060 -8.941 1.00 67.94 109 ASN A O 1
ATOM 850 N N . ALA A 1 110 ? 4.754 16.264 -9.342 1.00 71.81 110 ALA A N 1
ATOM 851 C CA . ALA A 1 110 ? 3.596 16.279 -10.239 1.00 71.81 110 ALA A CA 1
ATOM 852 C C . ALA A 1 110 ? 3.860 15.500 -11.541 1.00 71.81 110 ALA A C 1
ATOM 854 O O . ALA A 1 110 ? 3.006 14.736 -12.002 1.00 71.81 110 ALA A O 1
ATOM 855 N N . THR A 1 111 ? 5.064 15.641 -12.107 1.00 78.19 111 THR A N 1
ATOM 856 C CA . THR A 1 111 ? 5.483 14.892 -13.303 1.00 78.19 111 THR A CA 1
ATOM 857 C C . THR A 1 111 ? 5.580 13.394 -13.009 1.00 78.19 111 THR A C 1
ATOM 859 O O . THR A 1 111 ? 4.988 12.586 -13.724 1.00 78.19 111 THR A O 1
ATOM 862 N N . LEU A 1 112 ? 6.260 13.016 -11.921 1.00 80.88 112 LEU A N 1
ATOM 863 C CA . LEU A 1 112 ? 6.393 11.620 -11.492 1.00 80.88 112 LEU A CA 1
ATOM 864 C C . LEU A 1 112 ? 5.048 10.995 -11.114 1.00 80.88 112 LEU A C 1
ATOM 866 O O . LEU A 1 112 ? 4.801 9.843 -11.455 1.00 80.88 112 LEU A O 1
ATOM 870 N N . PHE A 1 113 ? 4.159 11.750 -10.468 1.00 83.75 113 PHE A N 1
ATOM 871 C CA . PHE A 1 113 ? 2.796 11.314 -10.180 1.00 83.75 113 PHE A CA 1
ATOM 872 C C . PHE A 1 113 ? 2.034 11.004 -11.468 1.00 83.75 113 PHE A C 1
ATOM 874 O O . PHE A 1 113 ? 1.465 9.922 -11.603 1.00 83.75 113 PHE A O 1
ATOM 881 N N . THR A 1 114 ? 2.052 11.930 -12.431 1.00 85.12 114 THR A N 1
ATOM 882 C CA . THR A 1 114 ? 1.354 11.759 -13.714 1.00 85.12 114 THR A CA 1
ATOM 883 C C . THR A 1 114 ? 1.888 10.542 -14.463 1.00 85.12 114 THR A C 1
ATOM 885 O O . THR A 1 114 ? 1.105 9.729 -14.951 1.00 85.12 114 THR A O 1
ATOM 888 N N . PHE A 1 115 ? 3.211 10.375 -14.484 1.00 84.88 115 PHE A N 1
ATOM 889 C CA . PHE A 1 115 ? 3.875 9.240 -15.114 1.00 84.88 115 PHE A CA 1
ATOM 890 C C . PHE A 1 115 ? 3.556 7.905 -14.420 1.00 84.88 115 PHE A C 1
ATOM 892 O O . PHE A 1 115 ? 3.148 6.943 -15.075 1.00 84.88 115 PHE A O 1
ATOM 899 N N . GLY A 1 116 ? 3.655 7.848 -13.089 1.00 85.88 116 GLY A N 1
ATOM 900 C CA . GLY A 1 116 ? 3.300 6.660 -12.308 1.00 85.88 116 GLY A CA 1
ATOM 901 C C . GLY A 1 116 ? 1.837 6.268 -12.499 1.00 85.88 116 GLY A C 1
ATOM 902 O O . GLY A 1 116 ? 1.519 5.094 -12.691 1.00 85.88 116 GLY A O 1
ATOM 903 N N . LYS A 1 117 ? 0.944 7.262 -12.549 1.00 87.81 117 LYS A N 1
ATOM 904 C CA . LYS A 1 117 ? -0.478 7.055 -12.823 1.00 87.81 117 LYS A CA 1
ATOM 905 C C . LYS A 1 117 ? -0.713 6.500 -14.222 1.00 87.81 117 LYS A C 1
ATOM 907 O O . LYS A 1 117 ? -1.489 5.558 -14.354 1.00 87.81 117 LYS A O 1
ATOM 912 N N . SER A 1 118 ? -0.065 7.042 -15.257 1.00 87.88 118 SER A N 1
ATOM 913 C CA . SER A 1 118 ? -0.248 6.541 -16.626 1.00 87.88 118 SER A CA 1
ATOM 914 C C . SER A 1 118 ? 0.236 5.101 -16.780 1.00 87.88 118 SER A C 1
ATOM 916 O O . SER A 1 118 ? -0.464 4.293 -17.386 1.00 87.88 118 SER A O 1
ATOM 918 N N . ILE A 1 119 ? 1.377 4.764 -16.174 1.00 86.38 119 ILE A N 1
ATOM 919 C CA . ILE A 1 119 ? 1.933 3.407 -16.202 1.00 86.38 119 ILE A CA 1
ATOM 920 C C . ILE A 1 119 ? 0.990 2.419 -15.510 1.00 86.38 119 ILE A C 1
ATOM 922 O O . ILE A 1 119 ? 0.617 1.400 -16.092 1.00 86.38 119 ILE A O 1
ATOM 926 N N . LEU A 1 120 ? 0.551 2.732 -14.287 1.00 88.50 120 LEU A N 1
ATOM 927 C CA . LEU A 1 120 ? -0.362 1.854 -13.558 1.00 88.50 120 LEU A CA 1
ATOM 928 C C . LEU A 1 120 ? -1.715 1.723 -14.255 1.00 88.50 120 LEU A C 1
ATOM 930 O O . LEU A 1 120 ? -2.264 0.627 -14.293 1.00 88.50 120 LEU A O 1
ATOM 934 N N . ALA A 1 121 ? -2.255 2.814 -14.808 1.00 89.94 121 ALA A N 1
ATOM 935 C CA . ALA A 1 121 ? -3.510 2.773 -15.550 1.00 89.94 121 ALA A CA 1
ATOM 936 C C . ALA A 1 121 ? -3.403 1.815 -16.740 1.00 89.94 121 ALA A C 1
ATOM 938 O O . ALA A 1 121 ? -4.239 0.926 -16.865 1.00 89.94 121 ALA A O 1
ATOM 939 N N . HIS A 1 122 ? -2.333 1.937 -17.528 1.00 87.06 122 HIS A N 1
ATOM 940 C CA . HIS A 1 122 ? -2.092 1.078 -18.680 1.00 87.06 122 HIS A CA 1
ATOM 941 C C . HIS A 1 122 ? -1.966 -0.406 -18.302 1.00 87.06 122 HIS A C 1
ATOM 943 O O . HIS A 1 122 ? -2.559 -1.273 -18.945 1.00 87.06 122 HIS A O 1
ATOM 949 N N . ALA A 1 123 ? -1.228 -0.717 -17.234 1.00 88.06 123 ALA A N 1
ATOM 950 C CA . ALA A 1 123 ? -1.069 -2.096 -16.782 1.00 88.06 123 ALA A CA 1
ATOM 951 C C . ALA A 1 123 ? -2.372 -2.682 -16.213 1.00 88.06 123 ALA A C 1
ATOM 953 O O . ALA A 1 123 ? -2.690 -3.845 -16.473 1.00 88.06 123 ALA A O 1
ATOM 954 N N . LEU A 1 124 ? -3.154 -1.877 -15.488 1.00 89.75 124 LEU A N 1
ATOM 955 C CA . LEU A 1 124 ? -4.453 -2.274 -14.938 1.00 89.75 124 LEU A CA 1
ATOM 956 C C . LEU A 1 124 ? -5.521 -2.478 -16.020 1.00 89.75 124 LEU A C 1
ATOM 958 O O . LEU A 1 124 ? -6.431 -3.269 -15.798 1.00 89.75 124 LEU A O 1
ATOM 962 N N . ASP A 1 125 ? -5.402 -1.861 -17.198 1.00 90.06 125 ASP A N 1
ATOM 963 C CA . ASP A 1 125 ? -6.301 -2.159 -18.325 1.00 90.06 125 ASP A CA 1
ATOM 964 C C . ASP A 1 125 ? -6.150 -3.613 -18.806 1.00 90.06 125 ASP A C 1
ATOM 966 O O . ASP A 1 125 ? -7.119 -4.236 -19.236 1.00 90.06 125 ASP A O 1
ATOM 970 N N . SER A 1 126 ? -4.938 -4.173 -18.710 1.00 88.88 126 SER A N 1
ATOM 971 C CA . SER A 1 126 ? -4.659 -5.571 -19.084 1.00 88.88 126 SER A CA 1
ATOM 972 C C . SER A 1 126 ? -4.791 -6.535 -17.901 1.00 88.88 126 SER A C 1
ATOM 974 O O . SER A 1 126 ? -5.166 -7.693 -18.080 1.00 88.88 126 SER A O 1
ATOM 976 N N . HIS A 1 127 ? -4.517 -6.058 -16.685 1.00 90.06 127 HIS A N 1
ATOM 977 C CA . HIS A 1 127 ? -4.500 -6.858 -15.462 1.00 90.06 127 HIS A CA 1
ATOM 978 C C . HIS A 1 127 ? -5.353 -6.211 -14.353 1.00 90.06 127 HIS A C 1
ATOM 980 O O . HIS A 1 127 ? -4.829 -5.854 -13.293 1.00 90.06 127 HIS A O 1
ATOM 986 N N . PRO A 1 128 ? -6.679 -6.079 -14.547 1.00 89.75 128 PRO A N 1
ATOM 987 C CA . PRO A 1 128 ? -7.542 -5.243 -13.703 1.00 89.75 128 PRO A CA 1
ATOM 988 C C . PRO A 1 128 ? -7.640 -5.699 -12.247 1.00 89.75 128 PRO A C 1
ATOM 990 O O . PRO A 1 128 ? -8.000 -4.911 -11.382 1.00 89.75 128 PRO A O 1
ATOM 993 N N . ARG A 1 129 ? -7.313 -6.964 -11.963 1.00 90.12 129 ARG A N 1
ATOM 994 C CA . ARG A 1 129 ? -7.372 -7.552 -10.617 1.00 90.12 129 ARG A CA 1
ATOM 995 C C . ARG A 1 129 ? -6.002 -7.921 -10.048 1.00 90.12 129 ARG A C 1
ATOM 997 O O . ARG A 1 129 ? -5.944 -8.698 -9.101 1.00 90.12 129 ARG A O 1
ATOM 1004 N N . HIS A 1 130 ? -4.907 -7.416 -10.625 1.00 90.69 130 HIS A N 1
ATOM 1005 C CA . HIS A 1 130 ? -3.565 -7.738 -10.137 1.00 90.69 130 HIS A CA 1
ATOM 1006 C C . HIS A 1 130 ? -3.313 -7.092 -8.764 1.00 90.69 130 H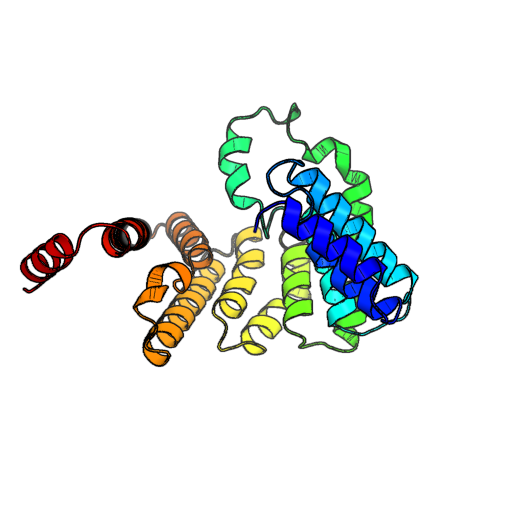IS A C 1
ATOM 1008 O O . HIS A 1 130 ? -3.260 -5.858 -8.688 1.00 90.69 130 HIS A O 1
ATOM 1014 N N . PRO A 1 131 ? -3.107 -7.877 -7.687 1.00 90.00 131 PRO A N 1
ATOM 1015 C CA . PRO A 1 131 ? -3.054 -7.352 -6.322 1.00 90.00 131 PRO A CA 1
ATOM 1016 C C . PRO A 1 131 ? -1.998 -6.257 -6.131 1.00 90.00 131 PRO A C 1
ATOM 1018 O O . PRO A 1 131 ? -2.294 -5.197 -5.586 1.00 90.00 131 PRO A O 1
ATOM 1021 N N . HIS A 1 132 ? -0.784 -6.462 -6.655 1.00 88.00 132 HIS A N 1
ATOM 1022 C CA . HIS A 1 132 ? 0.302 -5.486 -6.517 1.00 88.00 132 HIS A CA 1
ATOM 1023 C C . HIS A 1 132 ? 0.026 -4.175 -7.269 1.00 88.00 132 HIS A C 1
ATOM 1025 O O . HIS A 1 132 ? 0.340 -3.097 -6.771 1.00 88.00 132 HIS A O 1
ATOM 1031 N N . LEU A 1 133 ? -0.601 -4.231 -8.450 1.00 90.62 133 LEU A N 1
ATOM 1032 C CA . LEU A 1 133 ? -0.898 -3.018 -9.221 1.00 90.62 133 LEU A CA 1
ATOM 1033 C C . LEU A 1 133 ? -2.002 -2.201 -8.550 1.00 90.62 133 LEU A C 1
ATOM 1035 O O . LEU A 1 133 ? -1.903 -0.978 -8.462 1.00 90.62 133 LEU A O 1
ATOM 1039 N N . LEU A 1 134 ? -3.032 -2.880 -8.039 1.00 92.44 134 LEU A N 1
ATOM 1040 C CA . LEU A 1 134 ? -4.104 -2.246 -7.278 1.00 92.44 134 LEU A CA 1
ATOM 1041 C C . LEU A 1 134 ? -3.577 -1.623 -5.981 1.00 92.44 134 LEU A C 1
ATOM 1043 O O . LEU A 1 134 ? -3.938 -0.496 -5.648 1.00 92.44 134 LEU A O 1
ATOM 1047 N N . HIS A 1 135 ? -2.664 -2.313 -5.296 1.00 90.94 135 HIS A N 1
ATOM 1048 C CA . HIS A 1 135 ? -1.976 -1.795 -4.119 1.00 90.94 135 HIS A CA 1
ATOM 1049 C C . HIS A 1 135 ? -1.248 -0.474 -4.420 1.00 90.94 135 HIS A C 1
ATOM 1051 O O . HIS A 1 135 ? -1.500 0.545 -3.771 1.00 90.94 135 HIS A O 1
ATOM 1057 N N . MET A 1 136 ? -0.416 -0.463 -5.467 1.00 90.00 136 MET A N 1
ATOM 1058 C CA . MET A 1 136 ? 0.306 0.738 -5.896 1.00 90.00 136 MET A CA 1
ATOM 1059 C C . MET A 1 136 ? -0.632 1.859 -6.357 1.00 90.00 136 MET A C 1
ATOM 1061 O O . MET A 1 136 ? -0.364 3.030 -6.083 1.00 90.00 136 MET A O 1
ATOM 1065 N N . TRP A 1 137 ? -1.747 1.524 -7.010 1.00 91.31 137 TRP A N 1
ATOM 1066 C CA . TRP A 1 137 ? -2.755 2.493 -7.444 1.00 91.31 137 TRP A CA 1
ATOM 1067 C C . TRP A 1 137 ? -3.378 3.251 -6.274 1.00 91.31 137 TRP A C 1
ATOM 1069 O O . TRP A 1 137 ? -3.508 4.475 -6.322 1.00 91.31 137 TRP A O 1
ATOM 1079 N N . ILE A 1 138 ? -3.732 2.538 -5.204 1.00 90.62 138 ILE A N 1
ATOM 1080 C CA . ILE A 1 138 ? -4.316 3.153 -4.010 1.00 90.62 138 ILE A CA 1
ATOM 1081 C C . ILE A 1 138 ? -3.297 4.080 -3.343 1.00 90.62 138 ILE A C 1
ATOM 1083 O O . ILE A 1 138 ? -3.630 5.222 -3.034 1.00 90.62 138 ILE A O 1
ATOM 1087 N N . HIS A 1 139 ? -2.050 3.637 -3.170 1.00 87.25 139 HIS A N 1
ATOM 1088 C CA . HIS A 1 139 ? -1.010 4.456 -2.540 1.00 87.25 139 HIS A CA 1
ATOM 1089 C C . HIS A 1 139 ? -0.613 5.695 -3.336 1.00 87.25 139 HIS A C 1
ATOM 1091 O O . HIS A 1 139 ? -0.258 6.718 -2.739 1.00 87.25 139 HIS A O 1
ATOM 1097 N N . LEU A 1 140 ? -0.697 5.616 -4.662 1.00 86.44 140 LEU A N 1
ATOM 1098 C CA . LEU A 1 140 ? -0.499 6.764 -5.532 1.00 86.44 140 LEU A CA 1
ATOM 1099 C C . LEU A 1 140 ? -1.586 7.824 -5.292 1.00 86.44 140 LEU A C 1
ATOM 1101 O O . LEU A 1 140 ? -1.285 9.012 -5.212 1.00 86.44 140 LEU A O 1
ATOM 1105 N N . LEU A 1 141 ? -2.842 7.400 -5.126 1.00 87.06 141 LEU A N 1
ATOM 1106 C CA . LEU A 1 141 ? -4.002 8.289 -4.980 1.00 87.06 141 LEU A CA 1
ATOM 1107 C C . LEU A 1 141 ? -4.341 8.642 -3.517 1.00 87.06 141 LEU A C 1
ATOM 1109 O O . LEU A 1 141 ? -5.227 9.465 -3.284 1.00 87.06 141 LEU A O 1
ATOM 1113 N N . ASP A 1 142 ? -3.619 8.092 -2.533 1.00 83.88 142 ASP A N 1
ATOM 1114 C CA . ASP A 1 142 ? -3.750 8.380 -1.092 1.00 83.88 142 ASP A CA 1
ATOM 1115 C C . ASP A 1 142 ? -3.152 9.750 -0.698 1.00 83.88 142 ASP A C 1
ATOM 1117 O O . ASP A 1 142 ? -2.291 9.895 0.183 1.00 83.88 142 ASP A O 1
ATOM 1121 N N . SER A 1 143 ? -3.626 10.806 -1.350 1.00 77.62 143 SER A N 1
ATOM 1122 C CA . SER A 1 143 ? -3.277 12.187 -1.031 1.00 77.62 143 SER A CA 1
ATOM 1123 C C . SER A 1 143 ? -4.488 13.117 -1.158 1.00 77.62 143 SER A C 1
ATOM 1125 O O . SER A 1 143 ? -5.405 12.859 -1.951 1.00 77.62 143 SER A O 1
ATOM 1127 N N . PRO A 1 144 ? -4.529 14.209 -0.368 1.00 66.62 144 PRO A N 1
ATOM 1128 C CA . PRO A 1 144 ? -5.546 15.242 -0.535 1.00 66.62 144 PRO A CA 1
ATOM 1129 C C . PRO A 1 144 ? -5.556 15.763 -1.981 1.00 66.62 144 PRO A C 1
ATOM 1131 O O . PRO A 1 144 ? -4.505 16.094 -2.519 1.00 66.62 144 PRO A O 1
ATOM 1134 N N . GLY A 1 145 ? -6.733 15.813 -2.613 1.00 77.00 145 GLY A N 1
ATOM 1135 C CA . GLY A 1 145 ? -6.910 16.226 -4.015 1.00 77.00 145 GLY A CA 1
ATOM 1136 C C . GLY A 1 145 ? -6.980 15.078 -5.033 1.00 77.00 145 GLY A C 1
ATOM 1137 O O . GLY A 1 145 ? -7.595 15.248 -6.083 1.00 77.00 145 GLY A O 1
ATOM 1138 N N . HIS A 1 146 ? -6.445 13.896 -4.711 1.00 84.00 146 HIS A N 1
ATOM 1139 C CA . HIS A 1 146 ? -6.495 12.714 -5.590 1.00 84.00 146 HIS A CA 1
ATOM 1140 C C . HIS A 1 146 ? -7.371 11.581 -5.045 1.00 84.00 146 HIS A C 1
ATOM 1142 O O . HIS A 1 146 ? -7.856 10.753 -5.815 1.00 84.00 146 HIS A O 1
ATOM 1148 N N . ALA A 1 147 ? -7.647 11.573 -3.739 1.00 84.75 147 ALA A N 1
ATOM 1149 C CA . ALA A 1 147 ? -8.402 10.500 -3.097 1.00 84.75 147 ALA A CA 1
ATOM 1150 C C . ALA A 1 147 ? -9.823 10.313 -3.656 1.00 84.75 147 ALA A C 1
ATOM 1152 O O . ALA A 1 147 ? -10.274 9.179 -3.814 1.00 84.75 147 ALA A O 1
ATOM 1153 N N . GLU A 1 148 ? -10.520 11.400 -4.011 1.00 87.31 148 GLU A N 1
ATOM 1154 C CA . GLU A 1 148 ? -11.839 11.294 -4.650 1.00 87.31 148 GLU A CA 1
ATOM 1155 C C . GLU A 1 148 ? -11.755 10.574 -5.994 1.00 87.31 148 GLU A C 1
ATOM 1157 O O . GLU A 1 148 ? -12.638 9.797 -6.352 1.00 87.31 148 GLU A O 1
ATOM 1162 N N . GLU A 1 149 ? -10.682 10.826 -6.743 1.00 87.88 149 GLU A N 1
ATOM 1163 C CA . GLU A 1 149 ? -10.420 10.130 -7.990 1.00 87.88 149 GLU A CA 1
ATOM 1164 C C . GLU A 1 149 ? -10.189 8.640 -7.738 1.00 87.88 149 GLU A C 1
ATOM 1166 O O . GLU A 1 149 ? -10.802 7.809 -8.403 1.00 87.88 149 GLU A O 1
ATOM 1171 N N . GLY A 1 150 ? -9.378 8.304 -6.730 1.00 86.31 150 GLY A N 1
ATOM 1172 C CA . GLY A 1 150 ? -9.128 6.921 -6.324 1.00 86.31 150 GLY A CA 1
ATOM 1173 C C . GLY A 1 150 ? -10.402 6.149 -6.002 1.00 86.31 150 GLY A C 1
ATOM 1174 O O . GLY A 1 150 ? -10.539 5.006 -6.436 1.00 86.31 150 GLY A O 1
ATOM 1175 N N . VAL A 1 151 ? -11.359 6.784 -5.318 1.00 86.44 151 VAL A N 1
ATOM 1176 C CA . VAL A 1 151 ? -12.671 6.180 -5.041 1.00 86.44 151 VAL A CA 1
ATOM 1177 C C . VAL A 1 151 ? -13.505 6.049 -6.313 1.00 86.44 151 VAL A C 1
ATOM 1179 O O . VAL A 1 151 ? -14.034 4.972 -6.575 1.00 86.44 151 VAL A O 1
ATOM 1182 N N . ARG A 1 152 ? -13.603 7.103 -7.138 1.00 85.75 152 ARG A N 1
ATOM 1183 C CA . ARG A 1 152 ? -14.380 7.066 -8.396 1.00 85.75 152 ARG A CA 1
ATOM 1184 C C . ARG A 1 152 ? -13.909 5.977 -9.357 1.00 85.75 152 ARG A C 1
ATOM 1186 O O . ARG A 1 152 ? -14.721 5.420 -10.085 1.00 85.75 152 ARG A O 1
ATOM 1193 N N . LEU A 1 153 ? -12.612 5.690 -9.366 1.00 83.25 153 LEU A N 1
ATOM 1194 C CA . LEU A 1 153 ? -12.014 4.671 -10.224 1.00 83.25 153 LEU A CA 1
ATOM 1195 C C . LEU A 1 153 ? -12.298 3.237 -9.738 1.00 83.25 153 LEU A C 1
ATOM 1197 O O . LEU A 1 153 ? -11.991 2.299 -10.465 1.00 83.25 153 LEU A O 1
ATOM 1201 N N . GLY A 1 154 ? -12.866 3.049 -8.538 1.00 76.69 154 GLY A N 1
ATOM 1202 C CA . GLY A 1 154 ? -13.412 1.771 -8.050 1.00 76.69 154 GLY A CA 1
ATOM 1203 C C . GLY A 1 154 ? -12.390 0.691 -7.671 1.00 76.69 154 GLY A C 1
ATOM 1204 O O . GLY A 1 154 ? -12.755 -0.341 -7.122 1.00 76.69 154 GLY A O 1
ATOM 1205 N N . ARG A 1 155 ? -11.096 0.932 -7.896 1.00 83.25 155 ARG A N 1
ATOM 1206 C CA . ARG A 1 155 ? -10.038 -0.090 -7.784 1.00 83.25 155 ARG A CA 1
ATOM 1207 C C . ARG A 1 155 ? -9.695 -0.514 -6.348 1.00 83.25 155 ARG A C 1
ATOM 1209 O O . ARG A 1 155 ? -9.039 -1.532 -6.149 1.00 83.25 155 ARG A O 1
ATOM 1216 N N . ALA A 1 156 ? -10.112 0.255 -5.341 1.00 83.81 156 ALA A N 1
ATOM 1217 C CA . ALA A 1 156 ? -9.848 -0.076 -3.940 1.00 83.81 156 ALA A CA 1
ATOM 1218 C C . ALA A 1 156 ? -10.647 -1.301 -3.466 1.00 83.81 156 ALA A C 1
ATOM 1220 O O . ALA A 1 156 ? -10.089 -2.179 -2.808 1.00 83.81 156 ALA A O 1
ATOM 1221 N N . ASP A 1 157 ? -11.919 -1.395 -3.855 1.00 84.12 157 ASP A N 1
ATOM 1222 C CA . ASP A 1 157 ? -12.775 -2.529 -3.496 1.00 84.12 157 ASP A CA 1
ATOM 1223 C C . ASP A 1 157 ? -12.331 -3.805 -4.227 1.00 84.12 157 ASP A C 1
ATOM 1225 O O . ASP A 1 157 ? -12.272 -4.881 -3.625 1.00 84.12 157 ASP A O 1
ATOM 1229 N N . ASP A 1 158 ? -11.911 -3.675 -5.492 1.00 84.88 158 ASP A N 1
ATOM 1230 C CA . ASP A 1 158 ? -11.330 -4.780 -6.261 1.00 84.88 158 ASP A CA 1
ATOM 1231 C C . ASP A 1 158 ? -10.114 -5.386 -5.558 1.00 84.88 158 ASP A C 1
ATOM 1233 O O . ASP A 1 158 ? -9.942 -6.610 -5.566 1.00 84.88 158 ASP A O 1
ATOM 1237 N N . TYR A 1 159 ? -9.289 -4.556 -4.909 1.00 88.94 159 TYR A N 1
ATOM 1238 C CA . TYR A 1 159 ? -8.118 -5.044 -4.193 1.00 88.94 159 TYR A CA 1
ATOM 1239 C C . TYR A 1 159 ? -8.506 -5.900 -2.989 1.00 88.94 159 TYR A C 1
ATOM 1241 O O . TYR A 1 159 ? -8.041 -7.039 -2.880 1.00 88.94 159 TYR A O 1
ATOM 1249 N N . ALA A 1 160 ? -9.412 -5.393 -2.148 1.00 85.69 160 ALA A N 1
ATOM 1250 C CA . ALA A 1 160 ? -9.891 -6.098 -0.962 1.00 85.69 160 ALA A CA 1
ATOM 1251 C C . ALA A 1 160 ? -10.502 -7.469 -1.303 1.00 85.69 160 ALA A C 1
ATOM 1253 O O . ALA A 1 160 ? -10.334 -8.422 -0.541 1.00 85.69 160 ALA A O 1
ATOM 1254 N N . VAL A 1 161 ? -11.157 -7.592 -2.464 1.00 85.75 161 VAL A N 1
ATOM 1255 C CA . VAL A 1 161 ? -11.714 -8.862 -2.960 1.00 85.75 161 VAL A CA 1
ATOM 1256 C C . VAL A 1 161 ? -10.646 -9.749 -3.613 1.00 85.75 161 VAL A C 1
ATOM 1258 O O . VAL A 1 161 ? -10.671 -10.966 -3.448 1.00 85.75 161 VAL A O 1
ATOM 1261 N N . SER A 1 162 ? -9.712 -9.178 -4.381 1.00 85.19 162 SER A N 1
ATOM 1262 C CA . SER A 1 162 ? -8.680 -9.945 -5.106 1.00 85.19 162 SER A CA 1
ATOM 1263 C C . SER A 1 162 ? -7.716 -10.704 -4.187 1.00 85.19 162 SER A C 1
ATOM 1265 O O . SER A 1 162 ? -7.215 -11.758 -4.570 1.00 85.19 162 SER A O 1
ATOM 1267 N N . ALA A 1 163 ? -7.489 -10.195 -2.975 1.00 82.31 163 ALA A N 1
ATOM 1268 C CA . ALA A 1 163 ? -6.584 -10.773 -1.988 1.00 82.31 163 ALA A CA 1
ATOM 1269 C C . ALA A 1 163 ? -7.292 -10.933 -0.634 1.00 82.31 163 ALA A C 1
ATOM 1271 O O . ALA A 1 163 ? -6.822 -10.477 0.403 1.00 82.31 163 ALA A O 1
ATOM 1272 N N . GLU A 1 164 ? -8.439 -11.612 -0.655 1.00 76.31 164 GLU A N 1
ATOM 1273 C CA . GLU A 1 164 ? -9.379 -11.694 0.465 1.00 76.31 164 GLU A CA 1
ATOM 1274 C C . GLU A 1 164 ? -8.758 -12.188 1.796 1.00 76.31 164 GLU A C 1
ATOM 1276 O O . GLU A 1 164 ? -9.172 -11.763 2.883 1.00 76.31 164 GLU A O 1
ATOM 1281 N N . GLY A 1 165 ? -7.768 -13.084 1.712 1.00 79.06 165 GLY A N 1
ATOM 1282 C CA . GLY A 1 165 ? -7.043 -13.639 2.860 1.00 79.06 165 GLY A CA 1
ATOM 1283 C C . GLY A 1 165 ? -5.912 -12.755 3.396 1.00 79.06 165 GLY A C 1
ATOM 1284 O O . GLY A 1 165 ? -5.406 -13.021 4.485 1.00 79.06 165 GLY A O 1
ATOM 1285 N N . ALA A 1 166 ? -5.517 -11.710 2.666 1.00 85.25 166 ALA A N 1
ATOM 1286 C CA . ALA A 1 166 ? -4.484 -10.776 3.089 1.00 85.25 166 ALA A CA 1
ATOM 1287 C C . ALA A 1 166 ? -5.121 -9.621 3.869 1.00 85.25 166 ALA A C 1
ATOM 1289 O O . ALA A 1 166 ? -5.846 -8.800 3.308 1.00 85.25 166 ALA A O 1
ATOM 1290 N N . TRP A 1 167 ? -4.815 -9.519 5.164 1.00 87.81 167 TRP A N 1
ATOM 1291 C CA . TRP A 1 167 ? -5.296 -8.413 6.001 1.00 87.81 167 TRP A CA 1
ATOM 1292 C C . TRP A 1 167 ? -4.910 -7.045 5.429 1.00 87.81 167 TRP A C 1
ATOM 1294 O O . TRP A 1 167 ? -5.736 -6.138 5.420 1.00 87.81 167 TRP A O 1
ATOM 1304 N N . HIS A 1 168 ? -3.714 -6.929 4.841 1.00 88.19 168 HIS A N 1
ATOM 1305 C CA . HIS A 1 168 ? -3.269 -5.698 4.186 1.00 88.19 168 HIS A CA 1
ATOM 1306 C C . HIS A 1 168 ? -4.192 -5.296 3.028 1.00 88.19 168 HIS A C 1
ATOM 1308 O O . HIS A 1 168 ? -4.554 -4.136 2.897 1.00 88.19 168 HIS A O 1
ATOM 1314 N N . ALA A 1 169 ? -4.677 -6.241 2.221 1.00 90.38 169 ALA A N 1
ATOM 1315 C CA . ALA A 1 169 ? -5.611 -5.916 1.142 1.00 90.38 169 ALA A CA 1
ATOM 1316 C C . ALA A 1 169 ? -6.966 -5.409 1.668 1.00 90.38 169 ALA A C 1
ATOM 1318 O O . ALA A 1 169 ? -7.546 -4.492 1.090 1.00 90.38 169 ALA A O 1
ATOM 1319 N N . ARG A 1 170 ? -7.446 -5.954 2.796 1.00 90.94 170 ARG A N 1
ATOM 1320 C CA . ARG A 1 170 ? -8.671 -5.490 3.479 1.00 90.94 170 ARG A CA 1
ATOM 1321 C C . ARG A 1 170 ? -8.514 -4.093 4.082 1.00 90.94 170 ARG A C 1
ATOM 1323 O O . ARG A 1 170 ? -9.474 -3.327 4.125 1.00 90.94 170 ARG A O 1
ATOM 1330 N N . HIS A 1 171 ? -7.309 -3.768 4.541 1.00 91.94 171 HIS A N 1
ATOM 1331 C CA . HIS A 1 171 ? -6.959 -2.472 5.119 1.00 91.94 171 HIS A CA 1
ATOM 1332 C C . HIS A 1 171 ? -6.959 -1.352 4.084 1.00 91.94 171 HIS A C 1
ATOM 1334 O O . HIS A 1 171 ? -7.435 -0.246 4.338 1.00 91.94 171 HIS A O 1
ATOM 1340 N N . MET A 1 172 ? -6.419 -1.640 2.907 1.00 92.25 172 MET A N 1
ATOM 1341 C CA . MET A 1 172 ? -6.014 -0.641 1.922 1.00 92.25 172 MET A CA 1
ATOM 1342 C C . MET A 1 172 ? -7.105 0.333 1.442 1.00 92.25 172 MET A C 1
ATOM 1344 O O . MET A 1 172 ? -6.785 1.514 1.289 1.00 92.25 172 MET A O 1
ATOM 1348 N N . PRO A 1 173 ? -8.394 -0.041 1.313 1.00 92.94 173 PRO A N 1
ATOM 1349 C CA . PRO A 1 173 ? -9.471 0.927 1.078 1.00 92.94 173 PRO A CA 1
ATOM 1350 C C . PRO A 1 173 ? -9.548 2.058 2.118 1.00 92.94 173 PRO A C 1
ATOM 1352 O O . PRO A 1 173 ? -9.975 3.174 1.805 1.00 92.94 173 PRO A O 1
ATOM 1355 N N . SER A 1 174 ? -9.101 1.806 3.353 1.00 92.19 174 SER A N 1
ATOM 1356 C CA . SER A 1 174 ? -9.117 2.797 4.431 1.00 92.19 174 SER A CA 1
ATOM 1357 C C . SER A 1 174 ? -8.200 3.994 4.180 1.00 92.19 174 SER A C 1
ATOM 1359 O O . SER A 1 174 ? -8.480 5.072 4.701 1.00 92.19 174 SER A O 1
ATOM 1361 N N . HIS A 1 175 ? -7.165 3.852 3.344 1.00 90.12 175 HIS A N 1
ATOM 1362 C CA . HIS A 1 175 ? -6.290 4.957 2.949 1.00 90.12 175 HIS A CA 1
ATOM 1363 C C . HIS A 1 175 ? -7.081 6.072 2.254 1.00 90.12 175 HIS A C 1
ATOM 1365 O O . HIS A 1 175 ? -7.074 7.220 2.700 1.00 90.12 175 HIS A O 1
ATOM 1371 N N . LEU A 1 176 ? -7.870 5.726 1.232 1.00 89.81 176 LEU A N 1
ATOM 1372 C CA . LEU A 1 176 ? -8.722 6.699 0.543 1.00 89.81 176 LEU A CA 1
ATOM 1373 C C . LEU A 1 176 ? -9.830 7.227 1.463 1.00 89.81 176 LEU A C 1
ATOM 1375 O O . LEU A 1 176 ? -10.093 8.430 1.485 1.00 89.81 176 LEU A O 1
ATOM 1379 N N . ALA A 1 177 ? -10.444 6.352 2.269 1.00 90.75 177 ALA A N 1
ATOM 1380 C CA . ALA A 1 177 ? -11.480 6.753 3.220 1.00 90.75 177 ALA A CA 1
ATOM 1381 C C . ALA A 1 177 ? -10.966 7.791 4.234 1.00 90.75 177 ALA A C 1
ATOM 1383 O O . ALA A 1 177 ? -11.660 8.772 4.510 1.00 90.75 177 ALA A O 1
ATOM 1384 N N . LEU A 1 178 ? -9.737 7.621 4.733 1.00 86.38 178 LEU A N 1
ATOM 1385 C CA . LEU A 1 178 ? -9.092 8.542 5.668 1.00 86.38 178 LEU A CA 1
ATOM 1386 C C . LEU A 1 178 ? -8.893 9.926 5.045 1.00 86.38 178 LEU A C 1
ATOM 1388 O O . LEU A 1 178 ? -9.144 10.933 5.706 1.00 86.38 178 LEU A O 1
ATOM 1392 N N . ARG A 1 179 ? -8.486 10.003 3.772 1.00 84.50 179 ARG A N 1
ATOM 1393 C CA . ARG A 1 179 ? -8.315 11.289 3.069 1.00 84.50 179 ARG A CA 1
ATOM 1394 C C . ARG A 1 179 ? -9.615 12.042 2.852 1.00 84.50 179 ARG A C 1
ATOM 1396 O O . ARG A 1 179 ? -9.596 13.268 2.834 1.00 84.50 179 ARG A O 1
ATOM 1403 N N . LEU A 1 180 ? -10.714 11.314 2.693 1.00 86.69 180 LEU A N 1
ATOM 1404 C CA . LEU A 1 180 ? -12.041 11.878 2.461 1.00 86.69 180 LEU A CA 1
ATOM 1405 C C . LEU A 1 180 ? -12.815 12.148 3.759 1.00 86.69 180 LEU A C 1
ATOM 1407 O O . LEU A 1 180 ? -13.969 12.561 3.701 1.00 86.69 180 LEU A O 1
ATOM 1411 N N . GLY A 1 181 ? -12.220 11.884 4.928 1.00 85.88 181 GLY A N 1
ATOM 1412 C CA . GLY A 1 181 ? -12.913 11.999 6.213 1.00 85.88 181 GLY A CA 1
ATOM 1413 C C . GLY A 1 181 ? -14.069 11.003 6.374 1.00 85.88 181 GLY A C 1
ATOM 1414 O O . GLY A 1 181 ? -14.943 11.198 7.216 1.00 85.88 181 GLY A O 1
ATOM 1415 N N . ASN A 1 182 ? -14.093 9.923 5.587 1.00 92.56 182 ASN A N 1
ATOM 1416 C CA . ASN A 1 182 ? -15.061 8.841 5.733 1.00 92.56 182 ASN A CA 1
ATOM 1417 C C . ASN A 1 182 ? -14.645 7.932 6.901 1.00 92.56 182 ASN A C 1
ATOM 1419 O O . ASN A 1 182 ? -14.159 6.813 6.715 1.00 92.56 182 ASN A O 1
ATOM 1423 N N . TRP A 1 183 ? -14.823 8.429 8.125 1.00 90.44 183 TRP A N 1
ATOM 1424 C CA . TRP A 1 183 ? -14.356 7.761 9.340 1.00 90.44 183 TRP A CA 1
ATOM 1425 C C . TRP A 1 183 ? -15.028 6.408 9.580 1.00 90.44 183 TRP A C 1
ATOM 1427 O O . TRP A 1 183 ? -14.380 5.472 10.043 1.00 90.44 183 TRP A O 1
ATOM 1437 N N . THR A 1 184 ? -16.300 6.257 9.202 1.00 95.00 184 THR A N 1
ATOM 1438 C CA . THR A 1 184 ? -16.993 4.962 9.253 1.00 95.00 184 THR A CA 1
ATOM 1439 C C . THR A 1 184 ? -16.351 3.948 8.305 1.00 95.00 184 THR A C 1
ATOM 1441 O O . THR A 1 184 ? -16.167 2.791 8.685 1.00 95.00 184 THR A O 1
ATOM 1444 N N . GLY A 1 185 ? -15.963 4.376 7.098 1.00 93.75 185 GLY A N 1
ATOM 1445 C CA . GLY A 1 185 ? -15.215 3.552 6.147 1.00 93.75 185 GLY A CA 1
ATOM 1446 C C . GLY A 1 185 ? -13.845 3.135 6.681 1.00 93.75 185 GLY A C 1
ATOM 1447 O O . GLY A 1 185 ? -13.491 1.960 6.584 1.00 93.75 185 GLY A O 1
ATOM 1448 N N . VAL A 1 186 ? -13.120 4.061 7.322 1.00 90.19 186 VAL A N 1
ATOM 1449 C CA . VAL A 1 186 ? -11.848 3.761 8.003 1.00 90.19 186 VAL A CA 1
ATOM 1450 C C . VAL A 1 186 ? -12.056 2.680 9.061 1.00 90.19 186 VAL A C 1
ATOM 1452 O O . VAL A 1 186 ? -11.431 1.626 8.980 1.00 90.19 186 VAL A O 1
ATOM 1455 N N . VAL A 1 187 ? -12.971 2.885 10.012 1.00 93.75 187 VAL A N 1
ATOM 1456 C CA . VAL A 1 187 ? -13.232 1.912 11.089 1.00 93.75 187 VAL A CA 1
ATOM 1457 C C . VAL A 1 187 ? -13.608 0.540 10.521 1.00 93.75 187 VAL A C 1
ATOM 1459 O O . VAL A 1 187 ? -13.064 -0.474 10.954 1.00 93.75 187 VAL A O 1
ATOM 1462 N N . ARG A 1 188 ? -14.496 0.493 9.521 1.00 95.44 188 ARG A N 1
ATOM 1463 C CA . ARG A 1 188 ? -14.961 -0.763 8.917 1.00 95.44 188 ARG A CA 1
AT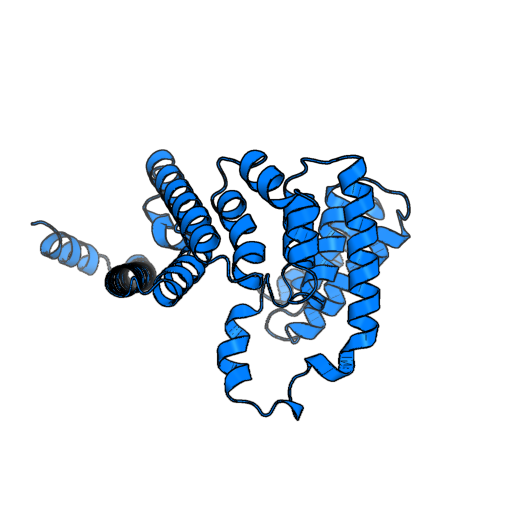OM 1464 C C . ARG A 1 188 ? -13.826 -1.561 8.272 1.00 95.44 188 ARG A C 1
ATOM 1466 O O . ARG A 1 188 ? -13.687 -2.743 8.575 1.00 95.44 188 ARG A O 1
ATOM 1473 N N . ALA A 1 189 ? -13.047 -0.940 7.388 1.00 92.88 189 ALA A N 1
ATOM 1474 C CA . ALA A 1 189 ? -11.983 -1.624 6.651 1.00 92.88 189 ALA A CA 1
ATOM 1475 C C . ALA A 1 189 ? -10.892 -2.161 7.593 1.00 92.88 189 ALA A C 1
ATOM 1477 O O . ALA A 1 189 ? -10.443 -3.296 7.457 1.00 92.88 189 ALA A O 1
ATOM 1478 N N . ASN A 1 190 ? -10.536 -1.385 8.618 1.00 91.88 190 ASN A N 1
ATOM 1479 C CA . ASN A 1 190 ? -9.504 -1.779 9.572 1.00 91.88 190 ASN A CA 1
ATOM 1480 C C . ASN A 1 190 ? -9.959 -2.878 10.544 1.00 91.88 190 ASN A C 1
ATOM 1482 O O . ASN A 1 190 ? -9.157 -3.720 10.943 1.00 91.88 190 ASN A O 1
ATOM 1486 N N . LEU A 1 191 ? -11.245 -2.918 10.910 1.00 93.06 191 LEU A N 1
ATOM 1487 C CA . LEU A 1 191 ? -11.805 -4.047 11.662 1.00 93.06 191 LEU A CA 1
ATOM 1488 C C . LEU A 1 191 ? -11.789 -5.343 10.846 1.00 93.06 191 LEU A C 1
ATOM 1490 O O . LEU A 1 191 ? -11.508 -6.409 11.400 1.00 93.06 191 LEU A O 1
ATOM 1494 N N . ASP A 1 192 ? -12.075 -5.264 9.544 1.00 91.88 192 ASP A N 1
ATOM 1495 C CA . ASP A 1 192 ? -12.005 -6.422 8.648 1.00 91.88 192 ASP A CA 1
ATOM 1496 C C . ASP A 1 192 ? -10.559 -6.924 8.498 1.00 91.88 192 ASP A C 1
ATOM 1498 O O . ASP A 1 192 ? -10.297 -8.118 8.655 1.00 91.88 192 ASP A O 1
ATOM 1502 N N . ALA A 1 193 ? -9.602 -6.008 8.317 1.00 89.75 193 ALA A N 1
ATOM 1503 C CA . ALA A 1 193 ? -8.175 -6.321 8.284 1.00 89.75 193 ALA A CA 1
ATOM 1504 C C . ALA A 1 193 ? -7.683 -6.979 9.582 1.00 89.75 193 ALA A C 1
ATOM 1506 O O . ALA A 1 193 ? -7.084 -8.057 9.541 1.00 89.75 193 ALA A O 1
ATOM 1507 N N . LEU A 1 194 ? -8.008 -6.399 10.743 1.00 86.56 194 LEU A N 1
ATOM 1508 C CA . LEU A 1 194 ? -7.662 -6.979 12.042 1.00 86.56 194 LEU A CA 1
ATOM 1509 C C . LEU A 1 194 ? -8.270 -8.378 12.207 1.00 86.56 194 LEU A C 1
ATOM 1511 O O . LEU A 1 194 ? -7.589 -9.313 12.626 1.00 86.56 194 LEU A O 1
ATOM 1515 N N . SER A 1 195 ? -9.531 -8.553 11.810 1.00 87.75 195 SER A N 1
ATOM 1516 C CA . SER A 1 195 ? -10.198 -9.857 11.849 1.00 87.75 195 SER A CA 1
ATOM 1517 C C . SER A 1 195 ? -9.518 -10.878 10.930 1.00 87.75 195 SER A C 1
ATOM 1519 O O . SER A 1 195 ? -9.371 -12.040 11.309 1.00 87.75 195 SER A O 1
ATOM 1521 N N . ALA A 1 196 ? -9.083 -10.471 9.735 1.00 86.50 196 ALA A N 1
ATOM 1522 C CA . ALA A 1 196 ? -8.350 -11.328 8.806 1.00 86.50 196 ALA A CA 1
ATOM 1523 C C . ALA A 1 196 ? -6.978 -11.746 9.360 1.00 86.50 196 ALA A C 1
ATOM 1525 O O . ALA A 1 196 ? -6.631 -12.926 9.288 1.00 86.50 196 ALA A O 1
ATOM 1526 N N . SER A 1 197 ? -6.241 -10.817 9.975 1.00 83.06 197 SER A N 1
ATOM 1527 C CA . SER A 1 197 ? -4.963 -11.093 10.644 1.00 83.06 197 SER A CA 1
ATOM 1528 C C . SER A 1 197 ? -5.138 -12.107 11.786 1.00 83.06 197 SER A C 1
ATOM 1530 O O . SER A 1 197 ? -4.441 -13.123 11.828 1.00 83.06 197 SER A O 1
ATOM 1532 N N . LEU A 1 198 ? -6.144 -11.921 12.649 1.00 82.12 198 LEU A N 1
ATOM 1533 C CA . LEU A 1 198 ? -6.446 -12.854 13.742 1.00 82.12 198 LEU A CA 1
ATOM 1534 C C . LEU A 1 198 ? -6.845 -14.248 13.236 1.00 82.12 198 LEU A C 1
ATOM 1536 O O . LEU A 1 198 ? -6.381 -15.255 13.778 1.00 82.12 198 LEU A O 1
ATOM 1540 N N . ARG A 1 199 ? -7.652 -14.330 12.167 1.00 83.25 199 ARG A N 1
ATOM 1541 C CA . ARG A 1 199 ? -7.975 -15.611 11.515 1.00 83.25 199 ARG A CA 1
ATOM 1542 C C . ARG A 1 199 ? -6.710 -16.304 11.014 1.00 83.25 199 ARG A C 1
ATOM 1544 O O . ARG A 1 199 ? -6.520 -17.485 11.304 1.00 83.25 199 ARG A O 1
ATOM 1551 N N . TYR A 1 200 ? -5.821 -15.578 10.338 1.00 80.31 200 TYR A N 1
ATOM 1552 C CA . TYR A 1 200 ? -4.560 -16.134 9.852 1.00 80.31 200 TYR A CA 1
ATOM 1553 C C . TYR A 1 200 ? -3.701 -16.692 10.993 1.00 80.31 200 TYR A C 1
ATOM 1555 O O . TYR A 1 200 ? -3.264 -17.843 10.923 1.00 80.31 200 TYR A O 1
ATOM 1563 N N . ILE A 1 201 ? -3.529 -15.935 12.079 1.00 76.38 201 ILE A N 1
ATOM 1564 C CA . ILE A 1 201 ? -2.781 -16.380 13.264 1.00 76.38 201 ILE A CA 1
ATOM 1565 C C . ILE A 1 201 ? -3.393 -17.663 13.839 1.00 76.38 201 ILE A C 1
ATOM 1567 O O . ILE A 1 201 ? -2.684 -18.650 14.030 1.00 76.38 201 ILE A O 1
ATOM 1571 N N . SER A 1 202 ? -4.715 -17.683 14.038 1.00 77.12 202 SER A N 1
ATOM 1572 C CA . SER A 1 202 ? -5.412 -18.850 14.594 1.00 77.12 202 SER A CA 1
ATOM 1573 C C . SER A 1 202 ? -5.269 -20.102 13.721 1.00 77.12 202 SER A C 1
ATOM 1575 O O . SER A 1 202 ? -5.114 -21.203 14.240 1.00 77.12 202 SER A O 1
ATOM 1577 N N . SER A 1 203 ? -5.272 -19.932 12.394 1.00 79.69 203 SER A N 1
ATOM 1578 C CA . SER A 1 203 ? -5.190 -21.039 11.433 1.00 79.69 203 SER A CA 1
ATOM 1579 C C . SER A 1 203 ? -3.764 -21.548 11.201 1.00 79.69 203 SER A C 1
ATOM 1581 O O . SER A 1 203 ? -3.574 -22.723 10.904 1.00 79.69 203 SER A O 1
ATOM 1583 N N . SER A 1 204 ? -2.759 -20.680 11.347 1.00 74.00 204 SER A N 1
ATOM 1584 C CA . SER A 1 204 ? -1.356 -21.005 11.068 1.00 74.00 204 SER A CA 1
ATOM 1585 C C . SER A 1 204 ? -0.610 -21.614 12.257 1.00 74.00 204 SER A C 1
ATOM 1587 O O . SER A 1 204 ? 0.507 -22.086 12.076 1.00 74.00 204 SER A O 1
ATOM 1589 N N . GLN A 1 205 ? -1.191 -21.589 13.465 1.00 64.62 205 GLN A N 1
ATOM 1590 C CA . GLN A 1 205 ? -0.534 -21.978 14.725 1.00 64.62 205 GLN A CA 1
ATOM 1591 C C . GLN A 1 205 ? 0.779 -21.219 15.013 1.00 64.62 205 GLN A C 1
ATOM 1593 O O . GLN A 1 205 ? 1.536 -21.597 15.904 1.00 64.62 205 GLN A O 1
ATOM 1598 N N . ARG A 1 206 ? 1.050 -20.115 14.301 1.00 63.78 206 ARG A N 1
ATOM 1599 C CA . ARG A 1 206 ? 2.257 -19.284 14.449 1.00 63.78 206 ARG A CA 1
ATOM 1600 C C . ARG A 1 206 ? 2.094 -18.262 15.570 1.00 63.78 206 ARG A C 1
ATOM 1602 O O . ARG A 1 206 ? 2.251 -17.059 15.365 1.00 63.78 206 ARG A O 1
ATOM 1609 N N . PHE A 1 207 ? 1.750 -18.740 16.760 1.00 60.47 207 PHE A N 1
ATOM 1610 C CA . PHE A 1 207 ? 1.559 -17.876 17.924 1.00 60.47 207 PHE A CA 1
ATOM 1611 C C . PHE A 1 207 ? 2.863 -17.170 18.333 1.00 60.47 207 PHE A C 1
ATOM 1613 O O . PHE A 1 207 ? 2.821 -16.031 18.783 1.00 60.47 207 PHE A O 1
ATOM 1620 N N . ASP A 1 208 ? 4.026 -17.769 18.073 1.00 55.44 208 ASP A N 1
ATOM 1621 C CA . ASP A 1 208 ? 5.327 -17.162 18.392 1.00 55.44 208 ASP A CA 1
ATOM 1622 C C . ASP A 1 208 ? 5.634 -15.897 17.563 1.00 55.44 208 ASP A C 1
ATOM 1624 O O . ASP A 1 208 ? 6.384 -15.025 18.004 1.00 55.44 208 ASP A O 1
ATOM 1628 N N . ASP A 1 209 ? 4.993 -15.743 16.399 1.00 57.97 209 ASP A N 1
ATOM 1629 C CA . ASP A 1 209 ? 5.156 -14.593 15.501 1.00 57.97 209 ASP A CA 1
ATOM 1630 C C . ASP A 1 209 ? 4.072 -13.516 15.696 1.00 57.97 209 ASP A C 1
ATOM 1632 O O . ASP A 1 209 ? 4.046 -12.528 14.955 1.00 57.97 209 ASP A O 1
ATOM 1636 N N . LEU A 1 210 ? 3.187 -13.687 16.691 1.00 56.97 210 LEU A N 1
ATOM 1637 C CA . LEU A 1 210 ? 2.012 -12.847 16.976 1.00 56.97 210 LEU A CA 1
ATOM 1638 C C . LEU A 1 210 ? 2.235 -11.340 16.727 1.00 56.97 210 LEU A C 1
ATOM 1640 O O . LEU A 1 210 ? 1.462 -10.753 15.975 1.00 56.97 210 LEU A O 1
ATOM 1644 N N . PRO A 1 211 ? 3.284 -10.684 17.255 1.00 55.34 211 PRO A N 1
ATOM 1645 C CA . PRO A 1 211 ? 3.450 -9.240 17.097 1.00 55.34 211 PRO A CA 1
ATOM 1646 C C . PRO A 1 211 ? 3.836 -8.787 15.692 1.00 55.34 211 PRO A C 1
ATOM 1648 O O . PRO A 1 211 ? 3.605 -7.634 15.341 1.00 55.34 211 PRO A O 1
ATOM 1651 N N . SER A 1 212 ? 4.441 -9.678 14.907 1.00 56.53 212 SER A N 1
ATOM 1652 C CA . SER A 1 212 ? 4.772 -9.434 13.500 1.00 56.53 212 SER A CA 1
ATOM 1653 C C . SER A 1 212 ? 3.577 -9.731 12.588 1.00 56.53 212 SER A C 1
ATOM 1655 O O . SER A 1 212 ? 3.535 -9.250 11.458 1.00 56.53 212 SER A O 1
ATOM 1657 N N . LEU A 1 213 ? 2.623 -10.541 13.067 1.00 57.50 213 LEU A N 1
ATOM 1658 C CA . LEU A 1 213 ? 1.442 -10.984 12.325 1.00 57.50 213 LEU A CA 1
ATOM 1659 C C . LEU A 1 213 ? 0.197 -10.134 12.602 1.00 57.50 213 LEU A C 1
ATOM 1661 O O . LEU A 1 213 ? -0.676 -10.050 11.737 1.00 57.50 213 LEU A O 1
ATOM 1665 N N . VAL A 1 214 ? 0.103 -9.513 13.782 1.00 66.31 214 VAL A N 1
ATOM 1666 C CA . VAL A 1 214 ? -0.960 -8.556 14.106 1.00 66.31 214 VAL A CA 1
ATOM 1667 C C . VAL A 1 214 ? -0.687 -7.251 13.366 1.00 66.31 214 VAL A C 1
ATOM 1669 O O . VAL A 1 214 ? 0.345 -6.609 13.564 1.00 66.31 214 VAL A O 1
ATOM 1672 N N . ASP A 1 215 ? -1.630 -6.857 12.513 1.00 72.50 215 ASP A N 1
ATOM 1673 C CA . ASP A 1 215 ? -1.497 -5.685 11.651 1.00 72.50 215 ASP A CA 1
ATOM 1674 C C . ASP A 1 215 ? -1.489 -4.378 12.460 1.00 72.50 215 ASP A C 1
ATOM 1676 O O . ASP A 1 215 ? -2.525 -3.786 12.776 1.00 72.50 215 ASP A O 1
ATOM 1680 N N . SER A 1 216 ? -0.282 -3.929 12.812 1.00 71.19 216 SER A N 1
ATOM 1681 C CA . SER A 1 216 ? -0.078 -2.697 13.572 1.00 71.19 216 SER A CA 1
ATOM 1682 C C . SER A 1 216 ? -0.532 -1.450 12.819 1.00 71.19 216 SER A C 1
ATOM 1684 O O . SER A 1 216 ? -1.065 -0.540 13.454 1.00 71.19 216 SER A O 1
ATOM 1686 N N . HIS A 1 217 ? -0.419 -1.448 11.490 1.00 80.75 217 HIS A N 1
ATOM 1687 C CA . HIS A 1 217 ? -0.828 -0.337 10.634 1.00 80.75 217 HIS A CA 1
ATOM 1688 C C . HIS A 1 217 ? -2.353 -0.198 10.588 1.00 80.75 217 HIS A C 1
ATOM 1690 O O . HIS A 1 217 ? -2.881 0.896 10.811 1.00 80.75 217 HIS A O 1
ATOM 1696 N N . SER A 1 218 ? -3.076 -1.314 10.438 1.00 83.81 218 SER A N 1
ATOM 1697 C CA . SER A 1 218 ? -4.542 -1.309 10.540 1.00 83.81 218 SER A CA 1
ATOM 1698 C C . SER A 1 218 ? -5.029 -0.825 11.906 1.00 83.81 218 SER A C 1
ATOM 1700 O O . SER A 1 218 ? -5.989 -0.062 12.030 1.00 83.81 218 SER A O 1
ATOM 1702 N N . MET A 1 219 ? -4.365 -1.248 12.984 1.00 83.56 219 MET A N 1
ATOM 1703 C CA . MET A 1 219 ? -4.748 -0.809 14.326 1.00 83.56 219 MET A CA 1
ATOM 1704 C C . MET A 1 219 ? -4.521 0.698 14.542 1.00 83.56 219 MET A C 1
ATOM 1706 O O . MET A 1 219 ? -5.316 1.333 15.232 1.00 83.56 219 MET A O 1
ATOM 1710 N N . GLU A 1 220 ? -3.484 1.296 13.947 1.00 83.12 220 GLU A N 1
ATOM 1711 C CA . GLU A 1 220 ? -3.250 2.749 14.011 1.00 83.12 220 GLU A CA 1
ATOM 1712 C C . GLU A 1 220 ? -4.375 3.539 13.321 1.00 83.12 220 GLU A C 1
ATOM 1714 O O . GLU A 1 220 ? -4.914 4.496 13.888 1.00 83.12 220 GLU A O 1
ATOM 1719 N N . PHE A 1 221 ? -4.791 3.107 12.130 1.00 86.31 221 PHE A N 1
ATOM 1720 C CA . PHE A 1 221 ? -5.903 3.719 11.397 1.00 86.31 221 PHE A CA 1
ATOM 1721 C C . PHE A 1 221 ? -7.242 3.495 12.106 1.00 86.31 221 PHE A C 1
ATOM 1723 O O . PHE A 1 221 ? -8.061 4.415 12.175 1.00 86.31 221 PHE A O 1
ATOM 1730 N N . LEU A 1 222 ? -7.454 2.311 12.688 1.00 88.44 222 LEU A N 1
ATOM 1731 C CA . LEU A 1 222 ? -8.634 2.009 13.496 1.00 88.44 222 LEU A CA 1
ATOM 1732 C C . LEU A 1 222 ? -8.717 2.901 14.736 1.00 88.44 222 LEU A C 1
ATOM 1734 O O . LEU A 1 222 ? -9.773 3.475 15.000 1.00 88.44 222 LEU A O 1
ATOM 1738 N N . HIS A 1 223 ? -7.610 3.054 15.466 1.00 87.75 223 HIS A N 1
ATOM 1739 C CA . HIS A 1 223 ? -7.527 3.952 16.615 1.00 87.75 223 HIS A CA 1
ATOM 1740 C C . HIS A 1 223 ? -7.898 5.380 16.206 1.00 87.75 223 HIS A C 1
ATOM 1742 O O . HIS A 1 223 ? -8.751 6.010 16.833 1.00 87.75 223 HIS A O 1
ATOM 1748 N N . TYR A 1 224 ? -7.304 5.880 15.118 1.00 83.19 224 TYR A N 1
ATOM 1749 C CA . TYR A 1 224 ? -7.613 7.213 14.611 1.00 83.19 224 TYR A CA 1
ATOM 1750 C C . TYR A 1 224 ? -9.088 7.354 14.204 1.00 83.19 224 TYR A C 1
ATOM 1752 O O . TYR A 1 224 ? -9.736 8.334 14.569 1.00 83.19 224 TYR A O 1
ATOM 1760 N N . GLY A 1 225 ? -9.652 6.351 13.526 1.00 84.06 225 GLY A N 1
ATOM 1761 C CA . GLY A 1 225 ? -11.073 6.303 13.180 1.00 84.06 225 GLY A CA 1
ATOM 1762 C C . GLY A 1 225 ? -11.996 6.306 14.405 1.00 84.06 225 GLY A C 1
ATOM 1763 O O . GLY A 1 225 ? -13.016 6.998 14.402 1.00 84.06 225 GLY A O 1
ATOM 1764 N N . TYR A 1 226 ? -11.637 5.597 15.480 1.00 88.69 226 TYR A N 1
ATOM 1765 C CA . TYR A 1 226 ? -12.384 5.635 16.739 1.00 88.69 226 TYR A CA 1
ATOM 1766 C C . TYR A 1 226 ? -12.364 7.017 17.385 1.00 88.69 226 TYR A C 1
ATOM 1768 O O . TYR A 1 226 ? -13.424 7.514 17.763 1.00 88.69 226 TYR A O 1
ATOM 1776 N N . VAL A 1 227 ? -11.205 7.675 17.438 1.00 87.25 227 VAL A N 1
ATOM 1777 C CA . VAL A 1 227 ? -11.097 9.048 17.957 1.00 87.25 227 VAL A CA 1
ATOM 1778 C C . VAL A 1 227 ? -11.967 10.011 17.143 1.00 87.25 227 VAL A C 1
ATOM 1780 O O . VAL A 1 227 ? -12.749 10.762 17.719 1.00 87.25 227 VAL A O 1
ATOM 1783 N N . GLN A 1 228 ? -11.900 9.947 15.809 1.00 87.94 228 GLN A N 1
ATOM 1784 C CA . GLN A 1 228 ? -12.669 10.836 14.925 1.00 87.94 228 GLN A CA 1
ATOM 1785 C C . GLN A 1 228 ? -14.186 10.605 14.972 1.00 87.94 228 GLN A C 1
ATOM 1787 O O . GLN A 1 228 ? -14.962 11.486 14.613 1.00 87.94 228 GLN A O 1
ATOM 1792 N N . THR A 1 229 ? -14.622 9.428 15.427 1.00 87.38 229 THR A N 1
ATOM 1793 C CA . THR A 1 229 ? -16.044 9.088 15.601 1.00 87.38 229 THR A CA 1
ATOM 1794 C C . THR A 1 229 ? -16.522 9.208 17.051 1.00 87.38 229 THR A C 1
ATOM 1796 O O . THR A 1 229 ? -17.658 8.840 17.340 1.00 87.38 229 THR A O 1
ATOM 1799 N N . GLY A 1 230 ? -15.683 9.712 17.964 1.00 88.19 230 GLY A N 1
ATOM 1800 C CA . GLY A 1 230 ? -16.021 9.884 19.381 1.00 88.19 230 GLY A CA 1
ATOM 1801 C C . GLY A 1 230 ? -16.094 8.584 20.190 1.00 88.19 230 GLY A C 1
ATOM 1802 O O . GLY A 1 230 ? -16.641 8.576 21.286 1.00 88.19 230 GLY A O 1
ATOM 1803 N N . GLN A 1 231 ? -15.559 7.476 19.671 1.00 91.88 231 GLN A N 1
ATOM 1804 C CA . GLN A 1 231 ? -15.540 6.166 20.333 1.00 91.88 231 GLN A CA 1
ATOM 1805 C C . GLN A 1 231 ? -14.288 6.016 21.214 1.00 91.88 231 GLN A C 1
ATOM 1807 O O . GLN A 1 231 ? -13.454 5.134 20.991 1.00 91.88 231 GLN A O 1
ATOM 1812 N N . PHE A 1 232 ? -14.124 6.910 22.188 1.00 86.75 232 PHE A N 1
ATOM 1813 C CA . PHE A 1 232 ? -12.882 7.051 22.954 1.00 86.75 232 PHE A CA 1
ATOM 1814 C C . PHE A 1 232 ? -12.526 5.811 23.779 1.00 86.75 232 PHE A C 1
ATOM 1816 O O . PHE A 1 232 ? -11.364 5.416 23.799 1.00 86.75 232 PHE A O 1
ATOM 1823 N N . GLU A 1 233 ? -13.508 5.131 24.369 1.00 91.56 233 GLU A N 1
ATOM 1824 C CA . GLU A 1 233 ? -13.278 3.913 25.156 1.00 91.56 233 GLU A CA 1
ATOM 1825 C C . GLU A 1 233 ? -12.715 2.782 24.282 1.00 91.56 233 GLU A C 1
ATOM 1827 O O . GLU A 1 233 ? -11.840 2.020 24.699 1.00 91.56 233 GLU A O 1
ATOM 1832 N N . LYS A 1 234 ? -13.177 2.689 23.027 1.00 88.81 234 LYS A N 1
ATOM 1833 C CA . LYS A 1 234 ? -12.649 1.715 22.061 1.00 88.81 234 LYS A CA 1
ATOM 1834 C C . LYS A 1 234 ? -11.239 2.077 21.607 1.00 88.81 234 LYS A C 1
ATOM 1836 O O . LYS A 1 234 ? -10.417 1.179 21.438 1.00 88.81 234 LYS A O 1
ATOM 1841 N N . ALA A 1 235 ? -10.956 3.368 21.418 1.00 78.94 235 ALA A N 1
ATOM 1842 C CA . ALA A 1 235 ? -9.614 3.843 21.097 1.00 78.94 235 ALA A CA 1
ATOM 1843 C C . ALA A 1 235 ? -8.626 3.508 22.228 1.00 78.94 235 ALA A C 1
ATOM 1845 O O . ALA A 1 235 ? -7.578 2.919 21.969 1.00 78.94 235 ALA A O 1
ATOM 1846 N N . GLU A 1 236 ? -8.992 3.785 23.481 1.00 79.25 236 GLU A N 1
ATOM 1847 C CA . GLU A 1 236 ? -8.161 3.476 24.647 1.00 79.25 236 GLU A CA 1
ATOM 1848 C C . GLU A 1 236 ? -7.904 1.970 24.787 1.00 79.25 236 GLU A C 1
ATOM 1850 O O . GLU A 1 236 ? -6.755 1.547 24.929 1.00 79.25 236 GLU A O 1
ATOM 1855 N N . SER A 1 237 ? -8.950 1.147 24.671 1.00 84.75 237 SER A N 1
ATOM 1856 C CA . SER A 1 237 ? -8.812 -0.311 24.731 1.00 84.75 237 SER A CA 1
ATOM 1857 C C . SER A 1 237 ? -7.876 -0.849 23.641 1.00 84.75 237 SER A C 1
ATOM 1859 O O . SER A 1 237 ? -7.015 -1.688 23.914 1.00 84.75 237 SER A O 1
ATOM 1861 N N . LEU A 1 238 ? -7.985 -0.331 22.413 1.00 80.75 238 LEU A N 1
ATOM 1862 C CA . LEU A 1 238 ? -7.115 -0.7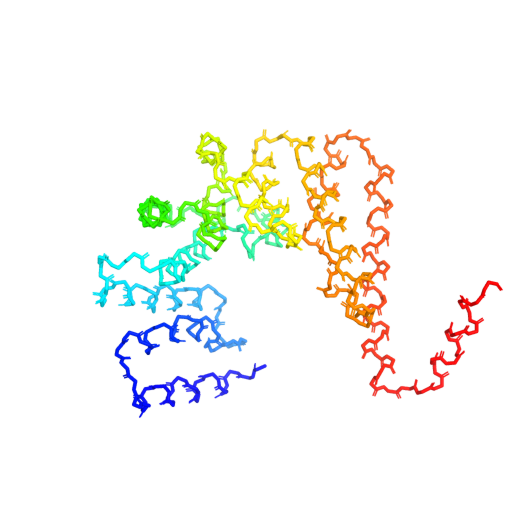26 21.304 1.00 80.75 238 LEU A CA 1
ATOM 1863 C C . LEU A 1 238 ? -5.654 -0.31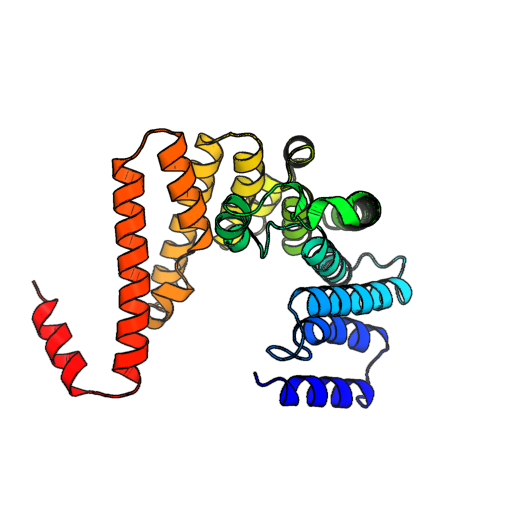8 21.543 1.00 80.75 238 LEU A C 1
ATOM 1865 O O . LEU A 1 238 ? -4.744 -1.104 21.279 1.00 80.75 238 LEU A O 1
ATOM 1869 N N . LEU A 1 239 ? -5.417 0.879 22.084 1.00 75.00 239 LEU A N 1
ATOM 1870 C CA . LEU A 1 239 ? -4.075 1.340 22.440 1.00 75.00 239 LEU A CA 1
ATOM 1871 C C . LEU A 1 239 ? -3.444 0.450 23.522 1.00 75.00 239 LEU A C 1
ATOM 1873 O O . LEU A 1 239 ? -2.274 0.078 23.417 1.00 75.00 239 LEU A O 1
ATOM 1877 N N . GLN A 1 240 ? -4.217 0.055 24.536 1.00 75.75 240 GLN A N 1
ATOM 1878 C CA . GLN A 1 240 ? -3.758 -0.875 25.570 1.00 75.75 240 GLN A CA 1
ATOM 1879 C C . GLN A 1 240 ? -3.389 -2.243 24.979 1.00 75.75 240 GLN A C 1
ATOM 1881 O O . GLN A 1 240 ? -2.334 -2.786 25.317 1.00 75.75 240 GLN A O 1
ATOM 1886 N N . GLN A 1 241 ? -4.187 -2.770 24.042 1.00 76.31 241 GLN A N 1
ATOM 1887 C CA . GLN A 1 241 ? -3.852 -4.001 23.314 1.00 76.31 241 GLN A CA 1
ATOM 1888 C C . GLN A 1 241 ? -2.547 -3.856 22.518 1.00 76.31 241 GLN A C 1
ATOM 1890 O O . GLN A 1 241 ? -1.667 -4.712 22.624 1.00 76.31 241 GLN A O 1
ATOM 1895 N N . GLN A 1 242 ? -2.371 -2.757 21.775 1.00 69.12 242 GLN A N 1
ATOM 1896 C CA . GLN A 1 242 ? -1.138 -2.476 21.027 1.00 69.12 242 GLN A CA 1
ATOM 1897 C C . GLN A 1 242 ? 0.101 -2.414 21.930 1.00 69.12 242 GLN A C 1
ATOM 1899 O O . GLN A 1 242 ? 1.146 -2.980 21.593 1.00 69.12 242 GLN A O 1
ATOM 1904 N N . ILE A 1 243 ? 0.002 -1.737 23.079 1.00 66.31 243 ILE A N 1
ATOM 1905 C CA . ILE A 1 243 ? 1.082 -1.666 24.073 1.00 66.31 243 ILE A CA 1
ATOM 1906 C C . ILE A 1 243 ? 1.380 -3.061 24.625 1.00 66.31 243 ILE A C 1
ATOM 1908 O O . ILE A 1 243 ? 2.551 -3.437 24.701 1.00 66.31 243 ILE A O 1
ATOM 1912 N N . GLY A 1 244 ? 0.345 -3.842 24.943 1.00 65.00 244 GLY A N 1
ATOM 1913 C CA . GLY A 1 244 ? 0.469 -5.233 25.376 1.00 65.00 244 GLY A CA 1
ATOM 1914 C C . GLY A 1 244 ? 1.244 -6.090 24.373 1.00 65.00 244 GLY A C 1
ATOM 1915 O O . GLY A 1 244 ? 2.218 -6.739 24.753 1.00 65.00 244 GLY A O 1
ATOM 1916 N N . PHE A 1 245 ? 0.904 -6.017 23.080 1.00 65.75 245 PHE A N 1
ATOM 1917 C CA . PHE A 1 245 ? 1.638 -6.721 22.021 1.00 65.75 245 PHE A CA 1
ATOM 1918 C C . PHE A 1 245 ? 3.098 -6.265 21.924 1.00 65.75 245 PHE A C 1
ATOM 1920 O O . PHE A 1 245 ? 4.010 -7.096 21.916 1.00 65.75 245 PHE A O 1
ATOM 1927 N N . ARG A 1 246 ? 3.359 -4.949 21.904 1.00 60.44 246 ARG A N 1
ATOM 1928 C CA . ARG A 1 246 ? 4.730 -4.405 21.836 1.00 60.44 246 ARG A CA 1
ATOM 1929 C C . ARG A 1 246 ? 5.568 -4.793 23.060 1.00 60.44 246 ARG A C 1
ATOM 1931 O O . ARG A 1 246 ? 6.767 -5.047 22.926 1.00 60.44 246 ARG A O 1
ATOM 1938 N N . HIS A 1 247 ? 4.951 -4.867 24.238 1.00 53.78 247 HIS A N 1
ATOM 1939 C CA . HIS A 1 247 ? 5.599 -5.322 25.464 1.00 53.78 247 HIS A CA 1
ATOM 1940 C C . HIS A 1 247 ? 5.902 -6.827 25.418 1.00 53.78 247 HIS A C 1
ATOM 1942 O O . HIS A 1 247 ? 7.048 -7.210 25.646 1.00 53.78 247 HIS A O 1
ATOM 1948 N N . TRP A 1 248 ? 4.938 -7.661 25.011 1.00 48.62 248 TRP A N 1
ATOM 1949 C CA . TRP A 1 248 ? 5.124 -9.103 24.790 1.00 48.62 248 TRP A CA 1
ATOM 1950 C C . TRP A 1 248 ? 6.274 -9.385 23.810 1.00 48.62 248 TRP A C 1
ATOM 1952 O O . TRP A 1 248 ? 7.135 -10.216 24.086 1.00 48.62 248 TRP A O 1
ATOM 1962 N N . THR A 1 249 ? 6.365 -8.616 22.716 1.00 50.06 249 THR A N 1
ATOM 1963 C CA . THR A 1 249 ? 7.455 -8.727 21.723 1.00 50.06 249 THR A CA 1
ATOM 1964 C C . THR A 1 249 ? 8.824 -8.478 22.355 1.00 50.06 249 THR A C 1
ATOM 1966 O O . THR A 1 249 ? 9.773 -9.219 22.111 1.00 50.06 249 THR A O 1
ATOM 1969 N N . ARG A 1 250 ? 8.939 -7.431 23.186 1.00 44.19 250 ARG A N 1
ATOM 1970 C CA . ARG A 1 250 ? 10.195 -7.069 23.861 1.00 44.19 250 ARG A CA 1
ATOM 1971 C C . ARG A 1 250 ? 10.588 -8.090 24.923 1.00 44.19 250 ARG A C 1
ATOM 1973 O O . ARG A 1 250 ? 11.760 -8.447 24.990 1.00 44.19 250 ARG A O 1
ATOM 1980 N N . VAL A 1 251 ? 9.630 -8.564 25.719 1.00 41.53 251 VAL A N 1
ATOM 1981 C CA . VAL A 1 251 ? 9.880 -9.561 26.767 1.00 41.53 251 VAL A CA 1
ATOM 1982 C C . VAL A 1 251 ? 10.283 -10.900 26.151 1.00 41.53 251 VAL A C 1
ATOM 1984 O O . VAL A 1 251 ? 11.281 -11.461 26.584 1.00 41.53 251 VAL A O 1
ATOM 1987 N N . ASN A 1 252 ? 9.624 -11.367 25.086 1.00 40.78 252 ASN A N 1
ATOM 1988 C CA . ASN A 1 252 ? 9.995 -12.626 24.428 1.00 40.78 252 ASN A CA 1
ATOM 1989 C C . ASN A 1 252 ? 11.306 -12.548 23.638 1.00 40.78 252 ASN A C 1
ATOM 1991 O O . ASN A 1 252 ? 12.094 -13.490 23.704 1.00 40.78 252 ASN A O 1
ATOM 1995 N N . LEU A 1 253 ? 11.615 -11.432 22.966 1.00 38.53 253 LEU A N 1
ATOM 1996 C CA . LEU A 1 253 ? 12.922 -11.239 22.310 1.00 38.53 253 LEU A CA 1
ATOM 1997 C C . LEU A 1 253 ? 14.093 -11.206 23.309 1.00 38.53 253 LEU A C 1
ATOM 1999 O O . LEU A 1 253 ? 15.202 -11.610 22.957 1.00 38.53 253 LEU A O 1
ATOM 2003 N N . MET A 1 254 ? 13.865 -10.736 24.542 1.00 35.00 254 MET A N 1
ATOM 2004 C CA . MET A 1 254 ? 14.875 -10.769 25.609 1.00 35.00 254 MET A CA 1
ATOM 2005 C C . MET A 1 254 ? 14.917 -12.119 26.343 1.00 35.00 254 MET A C 1
ATOM 2007 O O . MET A 1 254 ? 16.003 -12.639 26.597 1.00 35.00 254 MET A O 1
ATOM 2011 N N . ALA A 1 255 ? 13.764 -12.724 26.639 1.00 35.94 255 ALA A N 1
ATOM 2012 C CA . ALA A 1 255 ? 13.660 -13.990 27.367 1.00 35.94 255 ALA A CA 1
ATOM 2013 C C . ALA A 1 255 ? 14.212 -15.180 26.565 1.00 35.94 255 ALA A C 1
ATOM 2015 O O . ALA A 1 255 ? 14.913 -16.020 27.127 1.00 35.94 255 ALA A O 1
ATOM 2016 N N . THR A 1 256 ? 13.999 -15.213 25.244 1.00 38.22 256 THR A N 1
ATOM 2017 C CA . THR A 1 256 ? 14.524 -16.278 24.364 1.00 38.22 256 THR A CA 1
ATOM 2018 C C . THR A 1 256 ? 16.036 -16.219 24.149 1.00 38.22 256 THR A C 1
ATOM 2020 O O . THR A 1 256 ? 16.628 -17.216 23.743 1.00 38.22 256 THR A O 1
ATOM 2023 N N . ARG A 1 257 ? 16.695 -15.087 24.435 1.00 38.59 257 ARG A N 1
ATOM 2024 C CA . ARG A 1 257 ? 18.146 -14.950 24.239 1.00 38.59 257 ARG A CA 1
ATOM 2025 C C . ARG A 1 257 ? 18.991 -15.215 25.475 1.00 38.59 257 ARG A C 1
ATOM 2027 O O . ARG A 1 257 ? 20.188 -15.425 25.296 1.00 38.59 257 ARG A O 1
ATOM 2034 N N . GLN A 1 258 ? 18.442 -15.179 26.692 1.00 35.41 258 GLN A N 1
ATOM 2035 C CA . GLN A 1 258 ? 19.326 -15.067 27.857 1.00 35.41 258 GLN A CA 1
ATOM 2036 C C . GLN A 1 258 ? 18.960 -15.827 29.145 1.00 35.41 258 GLN A C 1
ATOM 2038 O O . GLN A 1 258 ? 19.900 -16.109 29.882 1.00 35.41 258 GLN A O 1
ATOM 2043 N N . TYR A 1 259 ? 17.711 -16.228 29.448 1.00 37.19 259 TYR A N 1
ATOM 2044 C CA . TYR A 1 259 ? 17.422 -16.814 30.780 1.00 37.19 259 TYR A CA 1
ATOM 2045 C C . TYR A 1 259 ? 16.269 -17.847 30.816 1.00 37.19 259 TYR A C 1
ATOM 2047 O O . TYR A 1 259 ? 15.105 -17.452 30.880 1.00 37.19 259 TYR A O 1
ATOM 2055 N N . PRO A 1 260 ? 16.560 -19.165 30.902 1.00 45.28 260 PRO A N 1
ATOM 2056 C CA . PRO A 1 260 ? 15.541 -20.222 31.005 1.00 45.28 260 PRO A CA 1
ATOM 2057 C C . PRO A 1 260 ? 14.659 -20.139 32.265 1.00 45.28 260 PRO A C 1
ATOM 2059 O O . PRO A 1 260 ? 13.482 -20.473 32.217 1.00 45.28 260 PRO A O 1
ATOM 2062 N N . ALA A 1 261 ? 15.193 -19.639 33.384 1.00 45.25 261 ALA A N 1
ATOM 2063 C CA . ALA A 1 261 ? 14.481 -19.580 34.667 1.00 45.25 261 ALA A CA 1
ATOM 2064 C C . ALA A 1 261 ? 13.352 -18.525 34.719 1.00 45.25 261 ALA A C 1
ATOM 2066 O O . ALA A 1 261 ? 12.490 -18.576 35.592 1.00 45.25 261 ALA A O 1
ATOM 2067 N N . VAL A 1 262 ? 13.329 -17.565 33.786 1.00 40.88 262 VAL A N 1
ATOM 2068 C CA . VAL A 1 262 ? 12.296 -16.511 33.740 1.00 40.88 262 VAL A CA 1
ATOM 2069 C C . VAL A 1 262 ? 11.010 -17.015 33.071 1.00 40.88 262 VAL A C 1
ATOM 2071 O O . VAL A 1 262 ? 9.919 -16.582 33.439 1.00 40.88 262 VAL A O 1
ATOM 2074 N N . ALA A 1 263 ? 11.113 -17.981 32.152 1.00 41.47 263 ALA A N 1
ATOM 2075 C CA . ALA A 1 263 ? 9.955 -18.610 31.513 1.00 41.47 263 ALA A CA 1
ATOM 2076 C C . ALA A 1 263 ? 9.066 -19.355 32.532 1.00 41.47 263 ALA A C 1
ATOM 2078 O O . ALA A 1 263 ? 7.839 -19.278 32.468 1.00 41.47 263 ALA A O 1
ATOM 2079 N N . GLU A 1 264 ? 9.670 -20.000 33.531 1.00 42.97 264 GLU A N 1
ATOM 2080 C CA . GLU A 1 264 ? 8.959 -20.728 34.593 1.00 42.97 264 GLU A CA 1
ATOM 2081 C C . GLU A 1 264 ? 8.202 -19.771 35.541 1.00 42.97 264 GLU A C 1
ATOM 2083 O O . GLU A 1 264 ? 7.069 -20.031 35.952 1.00 42.97 264 GLU A O 1
ATOM 2088 N N . LEU A 1 265 ? 8.771 -18.588 35.791 1.00 38.38 265 LEU A N 1
ATOM 2089 C CA . LEU A 1 265 ? 8.179 -17.550 36.641 1.00 38.38 265 LEU A CA 1
ATOM 2090 C C . LEU A 1 265 ? 6.971 -16.864 35.975 1.00 38.38 265 LEU A C 1
ATOM 2092 O O . LEU A 1 265 ? 5.978 -16.580 36.642 1.00 38.38 265 LEU A O 1
ATOM 2096 N N . ILE A 1 266 ? 7.018 -16.664 34.652 1.00 39.88 266 ILE A N 1
ATOM 2097 C CA . ILE A 1 266 ? 5.904 -16.109 33.861 1.00 39.88 266 ILE A CA 1
ATOM 2098 C C . ILE A 1 266 ? 4.757 -17.123 33.731 1.00 39.88 266 ILE A C 1
ATOM 2100 O O . ILE A 1 266 ? 3.593 -16.745 33.851 1.00 39.88 266 ILE A O 1
ATOM 2104 N N . THR A 1 267 ? 5.069 -18.414 33.575 1.00 41.22 267 THR A N 1
ATOM 2105 C CA . THR A 1 267 ? 4.053 -19.487 33.537 1.00 41.22 267 THR A CA 1
ATOM 2106 C C . THR A 1 267 ? 3.282 -19.582 34.862 1.00 41.22 267 THR A C 1
ATOM 2108 O O . THR A 1 267 ? 2.081 -19.852 34.874 1.00 41.22 267 THR A O 1
ATOM 2111 N N . THR A 1 268 ? 3.954 -19.273 35.975 1.00 40.12 268 THR A N 1
ATOM 2112 C CA . THR A 1 268 ? 3.367 -19.267 37.324 1.00 40.12 268 THR A CA 1
ATOM 2113 C C . THR A 1 268 ? 2.497 -18.029 37.594 1.00 40.12 268 THR A C 1
ATOM 2115 O O . THR A 1 268 ? 1.561 -18.110 38.378 1.00 40.12 268 THR A O 1
ATOM 2118 N N . TYR A 1 269 ? 2.765 -16.891 36.937 1.00 32.69 269 TYR A N 1
ATOM 2119 C CA . TYR A 1 269 ? 2.023 -15.633 37.146 1.00 32.69 269 TYR A CA 1
ATOM 2120 C C . TYR A 1 269 ? 0.830 -15.438 36.191 1.00 32.69 269 TYR A C 1
ATOM 2122 O O . TYR A 1 269 ? 0.005 -14.558 36.419 1.00 32.69 269 TYR A O 1
ATOM 2130 N N . LEU A 1 270 ? 0.757 -16.221 35.106 1.00 32.50 270 LEU A N 1
ATOM 2131 C CA . LEU A 1 270 ? -0.288 -16.133 34.073 1.00 32.50 270 LEU A CA 1
ATOM 2132 C C . LEU A 1 270 ? -1.235 -17.344 34.028 1.00 32.50 270 LEU A C 1
ATOM 2134 O O . LEU A 1 270 ? -2.101 -17.403 33.155 1.00 32.50 270 LEU A O 1
ATOM 2138 N N . SER A 1 271 ? -1.104 -18.294 34.954 1.00 25.64 271 SER A N 1
ATOM 2139 C CA . SER A 1 271 ? -2.184 -19.254 35.216 1.00 25.64 271 SER A CA 1
ATOM 2140 C C . SER A 1 271 ? -3.193 -18.607 36.180 1.00 25.64 271 SER A C 1
ATOM 2142 O O . SER A 1 271 ? -2.746 -17.880 37.067 1.00 25.64 271 SER A O 1
ATOM 2144 N N . PRO A 1 272 ? -4.512 -18.794 35.977 1.00 37.47 272 PRO A N 1
ATOM 2145 C CA . PRO A 1 272 ? -5.556 -18.085 36.724 1.00 37.47 272 PRO A CA 1
ATOM 2146 C C . PRO A 1 272 ? -5.474 -18.270 38.242 1.00 37.47 272 PRO A C 1
ATOM 2148 O O . PRO A 1 272 ? -5.081 -19.374 38.688 1.00 37.47 272 PRO A O 1
#